Protein AF-A0A5J4JJS8-F1 (afdb_monomer)

Nearest PDB structures (foldseek):
  5m3c-assembly1_B  TM=9.301E-01  e=5.251E-16  Pseudomonas aeruginosa
  3ign-assembly1_A  TM=8.796E-01  e=1.933E-13  Marinobacter nauticus VT8
  3icl-assembly2_B  TM=8.328E-01  e=2.334E-12  Methylococcus capsulatus
  5xge-assembly1_A  TM=7.643E-01  e=6.525E-13  Pseudomonas aeruginosa PAO1
  4h54-assembly1_A  TM=6.425E-01  e=1.234E-12  Escherichia coli K-12

Solvent-accessible surface area (backbone atoms only — not comparable to full-atom values): 18724 Å² total; per-residue (Å²): 89,76,48,77,45,71,41,60,51,100,79,75,61,76,81,64,81,46,70,49,72,52,69,51,87,80,46,73,67,54,42,48,51,50,17,65,76,72,75,37,55,48,49,79,39,79,67,61,78,93,71,78,99,68,66,64,64,46,80,42,73,73,50,98,59,28,38,31,39,39,35,58,39,54,45,98,85,65,49,79,46,27,33,43,37,36,42,44,72,38,59,70,58,56,54,47,52,51,50,52,53,52,49,51,51,52,53,51,51,52,50,52,52,52,52,52,52,48,48,55,48,47,41,64,75,44,52,52,53,52,51,54,50,53,50,51,53,51,49,34,66,74,67,70,39,57,86,63,75,63,84,55,63,68,94,48,71,70,14,50,51,30,49,53,51,42,53,52,39,52,50,52,42,52,51,52,52,51,51,48,51,64,65,30,28,34,91,82,55,66,30,36,14,57,61,43,50,51,54,50,41,49,53,42,50,72,66,70,61,80,52,35,38,37,34,26,36,36,46,49,62,49,66,59,45,26,75,73,63,33,61,71,49,41,52,52,49,51,32,47,42,46,55,50,48,58,75,71,58,57,92,76,40,46,62,28,40,71,52,97,61,36,32,39,37,39,47,45,85,62,94,46,71,70,52,45,49,51,52,52,53,50,48,53,53,48,51,42,42,70,42,78,54,96,92,38,77,46,71,42,41,45,16,25,2,32,16,40,38,63,87,59,42,74,49,60,67,57,31,50,52,39,3,44,56,14,15,56,49,16,42,75,76,70,40,66,32,70,29,61,40,86,127

Radius of gyration: 59.52 Å; Cα contacts (8 Å, |Δi|>4): 474; chains: 1; bounding box: 104×55×156 Å

pLDDT: mean 86.86, std 9.62, range [48.28, 98.38]

Organism: NCBI:txid2607726

Foldseek 3Di:
DKDWDFCADPVNDDDGPDIDIDDDDDDPVNQVVVCVVVVWDKDKDQDDDDDDDDDQWDWDAPDLFKIKIKGFDADPVRHGGMIMIIIDTPPVSVVVVVVVVVVVVVVVVVVVVVVVVVVVCCCVVPVVLVVLQVVQVVVCVVVVPLVDAGDLPDPDPSSVVSVVVNVVSVVVVVVVVVVVQVVQADPLQRFGEPVVLQVLLVVCLVVVDAKKKKKKKFWPCLVVCCVPVNPVQSSQLSNQLSVLLVVLDDPPKGWYDHDDRIIIIIDGDDDDPVRVVVSVVVSQVSSQAFDQDPNDTDGIGMQMFIFMPPVQHSRSVSRNVLRVVQSVVSVVVPGNDYGYRDD

Sequence (343 aa):
MVSAQPILKSSEQGPSRGTLIFGKKLDDAQVRKLSKIAGFSASLSSKPKPSENASPFRVKTSNEHAIKGILILNDLNGDPAATLSVQSKRIIYQKGQQAIFAFLITLLAVGAILLLALYFALDHLVVSRIVTLIETIRYIRQSDRLSARVLARGKDEIGGLAKEINGMLSSLQAYQQQLSRQAFYDPLTHLPNRLLLMQKLDEITKKQDGHTAILFLDLDGFKEINDTYGHACGDMLLVEVGRNVLRQLEEGDLFCRLGGDEFIMLLSNWANRTELLGKVHAVIREISRPVEVESRDVTVTVSIGISLYPDNGTDPEELIQKADEAMYRAKRAGKNLYDFYAF

Secondary structure (DSSP, 8-state):
-EEEEE---TTS-SS---EEEEE----HHHHHHHHHHHTSEEEEESS--------SEEEEEEETTEEEEEEEEE-TTS-EEEEEEEEEE-HHHHHHHHHHHHHHHHHHHHHHHHHHHHHHHHIIIIIHHHHHHHHHHHHHHHHT-TT------SSSHHHHHHHHHHHHHHHHHHHHHHHHHHHHB-TTT--B-HHHHHHHHHHHHHHT-S-EEEEEEEEETHHHHHHHH-HHHHHHHHHHHHHHHHTTPPTT-EEEEEETTEEEEEE---SSHHHHHHHHHHHHHHHTS-EEETTEEE--EEEEEEEEETTT-S-HHHHHHHHHHHHHHHHHTTSS-EEES--

InterPro domains:
  IPR000160 GGDEF domain [PF00990] (183-336)
  IPR000160 GGDEF domain [PS50887] (210-343)
  IPR000160 GGDEF domain [SM00267] (172-341)
  IPR000160 GGDEF domain [TIGR00254] (179-338)
  IPR000160 GGDEF domain [cd01949] (184-336)
  IPR003660 HAMP domain [PS50885] (124-177)
  IPR003660 HAMP domain [SM00304] (124-177)
  IPR007892 CHASE4 [PF05228] (1-44)
  IPR029787 Nucleotide cyclase [SSF55073] (188-341)
  IPR043128 Reverse transcriptase/Diguanylate cyclase domain [G3DSA:3.30.70.270] (180-343)
  IPR052163 Diguanylate Cyclase/Regulatory Protein [PTHR46663] (167-341)

Mean predicted aligned error: 14.67 Å

Structure (mmCIF, N/CA/C/O backbone):
data_AF-A0A5J4JJS8-F1
#
_entry.id   AF-A0A5J4JJS8-F1
#
loop_
_atom_site.group_PDB
_atom_site.id
_atom_site.type_symbol
_atom_site.label_atom_id
_atom_site.label_alt_id
_atom_site.label_comp_id
_atom_site.label_asym_id
_atom_site.label_entity_id
_atom_site.label_seq_id
_atom_site.pdbx_PDB_ins_code
_atom_site.Cartn_x
_atom_site.Cartn_y
_atom_site.Cartn_z
_atom_site.occupancy
_atom_site.B_iso_or_equiv
_atom_site.auth_seq_id
_atom_site.auth_comp_id
_atom_site.auth_asym_id
_atom_site.auth_atom_id
_atom_site.pdbx_PDB_model_num
ATOM 1 N N . MET A 1 1 ? 59.146 10.086 -91.999 1.00 61.88 1 MET A N 1
ATOM 2 C CA . MET A 1 1 ? 58.479 11.360 -92.356 1.00 61.88 1 MET A CA 1
ATOM 3 C C . MET A 1 1 ? 59.185 11.923 -93.560 1.00 61.88 1 MET A C 1
ATOM 5 O O . MET A 1 1 ? 6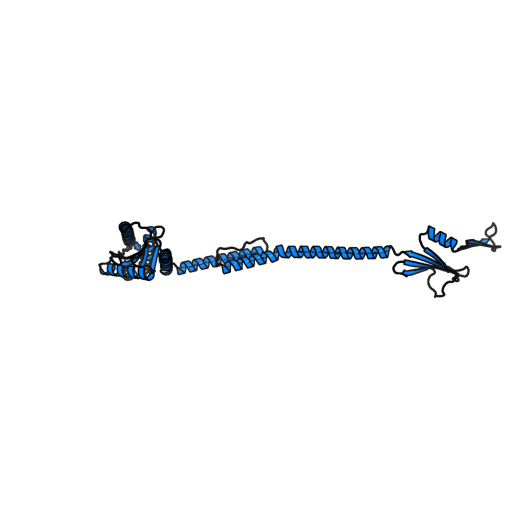0.412 11.924 -93.554 1.00 61.88 1 MET A O 1
ATOM 9 N N . VAL A 1 2 ? 58.425 12.330 -94.568 1.00 65.19 2 VAL A N 1
ATOM 10 C CA . VAL A 1 2 ? 58.940 12.897 -95.811 1.00 65.19 2 VAL A CA 1
ATOM 11 C C . VAL A 1 2 ? 58.327 14.286 -95.963 1.00 65.19 2 VAL A C 1
ATOM 13 O O . VAL A 1 2 ? 57.118 14.424 -95.813 1.00 65.19 2 VAL A O 1
ATOM 16 N N . SER A 1 3 ? 59.158 15.300 -96.184 1.00 65.81 3 SER A N 1
ATOM 17 C CA . SER A 1 3 ? 58.742 16.653 -96.552 1.00 65.81 3 SER A CA 1
ATOM 18 C C . SER A 1 3 ? 59.226 16.922 -97.967 1.00 65.81 3 SER A C 1
ATOM 20 O O . SER A 1 3 ? 60.359 16.574 -98.305 1.00 65.81 3 SER A O 1
ATOM 22 N N . ALA A 1 4 ? 58.363 17.505 -98.788 1.00 72.69 4 ALA A N 1
ATOM 23 C CA . ALA A 1 4 ? 58.636 17.790 -100.183 1.00 72.69 4 ALA A CA 1
ATOM 24 C C . ALA A 1 4 ? 58.385 19.278 -100.438 1.00 72.69 4 ALA A C 1
ATOM 26 O O . ALA A 1 4 ? 57.272 19.755 -100.221 1.00 72.69 4 ALA A O 1
ATOM 27 N N . GLN A 1 5 ? 59.408 20.009 -100.883 1.00 74.31 5 GLN A N 1
ATOM 28 C CA . GLN A 1 5 ? 59.270 21.407 -101.296 1.00 74.31 5 GLN A CA 1
ATOM 29 C C . GLN A 1 5 ? 59.660 21.581 -102.766 1.00 74.31 5 GLN A C 1
ATOM 31 O O . GLN A 1 5 ? 60.645 20.985 -103.215 1.00 74.31 5 GLN A O 1
ATOM 36 N N . PRO A 1 6 ? 58.911 22.386 -103.538 1.00 74.56 6 PRO A N 1
ATOM 37 C CA . PRO A 1 6 ? 59.289 22.703 -104.905 1.00 74.56 6 PRO A CA 1
ATOM 38 C C . PRO A 1 6 ? 60.556 23.564 -104.904 1.00 74.56 6 PRO A C 1
ATOM 40 O O . PRO A 1 6 ? 60.656 24.551 -104.181 1.00 74.56 6 PRO A O 1
ATOM 43 N N . ILE A 1 7 ? 61.520 23.210 -105.748 1.00 76.62 7 ILE A N 1
ATOM 44 C CA . ILE A 1 7 ? 62.720 24.014 -105.973 1.00 76.62 7 ILE A CA 1
ATOM 45 C C . ILE A 1 7 ? 62.343 25.130 -106.952 1.00 76.62 7 ILE A C 1
ATOM 47 O O . ILE A 1 7 ? 62.092 24.881 -108.139 1.00 76.62 7 ILE A O 1
ATOM 51 N N . LEU A 1 8 ? 62.263 26.354 -106.432 1.00 77.38 8 LEU A N 1
ATOM 52 C CA . LEU A 1 8 ? 61.995 27.576 -107.191 1.00 77.38 8 LEU A CA 1
ATOM 53 C C . LEU A 1 8 ? 63.309 28.286 -107.556 1.00 77.38 8 LEU A C 1
ATOM 55 O O . LEU A 1 8 ? 64.367 28.012 -106.990 1.00 77.38 8 LEU A O 1
ATOM 59 N N . LYS A 1 9 ? 63.256 29.193 -108.537 1.00 71.19 9 LYS A N 1
ATOM 60 C CA . LYS A 1 9 ? 64.379 30.096 -108.845 1.00 71.19 9 LYS A CA 1
ATOM 61 C C . LYS A 1 9 ? 64.542 31.121 -107.718 1.00 71.19 9 LYS A C 1
ATOM 63 O O . LYS A 1 9 ? 63.590 31.377 -106.993 1.00 71.19 9 LYS A O 1
ATOM 68 N N . SER A 1 10 ? 65.696 31.785 -107.636 1.00 72.00 10 SER A N 1
ATOM 69 C CA . SER A 1 10 ? 65.974 32.836 -106.639 1.00 72.00 10 SER A CA 1
ATOM 70 C C . SER A 1 10 ? 64.981 34.012 -106.649 1.00 72.00 10 SER A C 1
ATOM 72 O O . SER A 1 10 ? 64.972 34.804 -105.719 1.00 72.00 10 SER A O 1
ATOM 74 N N . SER A 1 11 ? 64.159 34.137 -107.697 1.00 72.00 11 SER A N 1
ATOM 75 C CA . SER A 1 11 ? 63.069 35.110 -107.821 1.00 72.00 11 SER A CA 1
ATOM 76 C C . SER A 1 11 ? 61.706 34.604 -107.318 1.00 72.00 11 SER A C 1
ATOM 78 O O . SER A 1 11 ? 60.711 35.287 -107.529 1.00 72.00 11 SER A O 1
ATOM 80 N N . GLU A 1 12 ? 61.634 33.383 -106.770 1.00 68.12 12 GLU A N 1
ATOM 81 C CA . GLU A 1 12 ? 60.420 32.657 -106.339 1.00 68.12 12 GLU A CA 1
ATOM 82 C C . GLU A 1 12 ? 59.299 32.533 -107.396 1.00 68.12 12 GLU A C 1
ATOM 84 O O . GLU A 1 12 ? 58.198 32.076 -107.107 1.00 68.12 12 GLU A O 1
ATOM 89 N N . GLN A 1 13 ? 59.582 32.875 -108.656 1.00 67.06 13 GLN A N 1
ATOM 90 C CA . GLN A 1 13 ? 58.617 32.885 -109.757 1.00 67.06 13 GLN A CA 1
ATOM 91 C C . GLN A 1 13 ? 59.030 31.936 -110.891 1.00 67.06 13 GLN A C 1
ATOM 93 O O . GLN A 1 13 ? 60.202 31.862 -111.281 1.00 67.06 13 GLN A O 1
ATOM 98 N N . GLY A 1 14 ? 58.041 31.237 -111.458 1.00 67.38 14 GLY A N 1
ATOM 99 C CA . GLY A 1 14 ? 58.184 30.326 -112.601 1.00 67.38 14 GLY A CA 1
ATOM 100 C C . GLY A 1 14 ? 57.926 28.847 -112.265 1.00 67.38 14 GLY A C 1
ATOM 101 O O . GLY A 1 14 ? 57.736 28.502 -111.099 1.00 67.38 14 GLY A O 1
ATOM 102 N N . PRO A 1 15 ? 57.901 27.956 -113.277 1.00 70.19 15 PRO A N 1
ATOM 103 C CA . PRO A 1 15 ? 57.614 26.539 -113.071 1.00 70.19 15 PRO A CA 1
ATOM 104 C C . PRO A 1 15 ? 58.695 25.880 -112.205 1.00 70.19 15 PRO A C 1
ATOM 106 O O . PRO A 1 15 ? 59.891 26.131 -112.386 1.00 70.19 15 PRO A O 1
ATOM 109 N N . SER A 1 16 ? 58.260 25.035 -111.264 1.00 74.06 16 SER A N 1
ATOM 110 C CA . SER A 1 16 ? 59.145 24.268 -110.384 1.00 74.06 16 SER A CA 1
ATOM 111 C C . SER A 1 16 ? 60.149 23.457 -111.208 1.00 74.06 16 SER A C 1
ATOM 113 O O . SER A 1 16 ? 59.768 22.759 -112.147 1.00 74.06 16 SER A O 1
ATOM 115 N N . ARG A 1 17 ? 61.441 23.549 -110.865 1.00 73.44 17 ARG A N 1
ATOM 116 C CA . ARG A 1 17 ? 62.518 22.814 -111.559 1.00 73.44 17 ARG A CA 1
ATOM 117 C C . ARG A 1 17 ? 62.787 21.424 -110.976 1.00 73.44 17 ARG A C 1
ATOM 119 O O . ARG A 1 17 ? 63.693 20.736 -111.432 1.00 73.44 17 ARG A O 1
ATOM 126 N N . GLY A 1 18 ? 62.019 21.021 -109.972 1.00 76.12 18 GLY A N 1
ATOM 127 C CA . GLY A 1 18 ? 62.164 19.754 -109.271 1.00 76.12 18 GLY A CA 1
ATOM 128 C C . GLY A 1 18 ? 61.610 19.852 -107.856 1.00 76.12 18 GLY A C 1
ATOM 129 O O . GLY A 1 18 ? 61.308 20.941 -107.368 1.00 76.12 18 GLY A O 1
ATOM 130 N N . THR A 1 19 ? 61.489 18.717 -107.181 1.00 79.94 19 THR A N 1
ATOM 131 C CA . THR A 1 19 ? 60.997 18.650 -105.803 1.00 79.94 19 THR A CA 1
ATOM 132 C C . THR A 1 19 ? 62.119 18.165 -104.898 1.00 79.94 19 THR A C 1
ATOM 134 O O . THR A 1 19 ? 62.649 17.072 -105.088 1.00 79.94 19 THR A O 1
ATOM 137 N N . LEU A 1 20 ? 62.488 18.975 -103.908 1.00 76.25 20 LEU A N 1
ATOM 138 C CA . LEU A 1 20 ? 63.428 18.580 -102.872 1.00 76.25 20 LEU A CA 1
ATOM 139 C C . LEU A 1 20 ? 62.686 17.734 -101.845 1.00 76.25 20 LEU A C 1
ATOM 141 O O . LEU A 1 20 ? 61.759 18.218 -101.196 1.00 76.25 20 LEU A O 1
ATOM 145 N N . ILE A 1 21 ? 63.097 16.477 -101.708 1.00 77.50 21 ILE A N 1
ATOM 146 C CA . ILE A 1 21 ? 62.496 15.527 -100.777 1.00 77.50 21 ILE A CA 1
ATOM 147 C C . ILE A 1 21 ? 63.464 15.299 -99.616 1.00 77.50 21 ILE A C 1
ATOM 149 O O . ILE A 1 21 ? 64.522 14.697 -99.789 1.00 77.50 21 ILE A O 1
ATOM 153 N N . PHE A 1 22 ? 63.084 15.734 -98.416 1.00 75.44 22 PHE A N 1
ATOM 154 C CA . PHE A 1 22 ? 63.775 15.375 -97.179 1.00 75.44 22 PHE A CA 1
ATOM 155 C C . PHE A 1 22 ? 62.997 14.289 -96.451 1.00 75.44 22 PHE A C 1
ATOM 157 O O . PHE A 1 22 ? 61.855 14.488 -96.040 1.00 75.44 22 PHE A O 1
ATOM 164 N N . GLY A 1 23 ? 63.629 13.133 -96.262 1.00 74.31 23 GLY A N 1
ATOM 165 C CA . GLY A 1 23 ? 63.043 11.992 -95.574 1.00 74.31 23 GLY A CA 1
ATOM 166 C C . GLY A 1 23 ? 63.878 11.550 -94.380 1.00 74.31 23 GLY A C 1
ATOM 167 O O . GLY A 1 23 ? 65.082 11.350 -94.502 1.00 74.31 23 GLY A O 1
ATOM 168 N N . LYS A 1 24 ? 63.234 11.316 -93.233 1.00 77.94 24 LYS A N 1
ATOM 169 C CA . LYS A 1 24 ? 63.821 10.523 -92.144 1.00 77.94 24 LYS A CA 1
ATOM 170 C C . LYS A 1 24 ? 63.141 9.162 -92.089 1.00 77.94 24 LYS A C 1
ATOM 172 O O . LYS A 1 24 ? 61.913 9.090 -91.931 1.00 77.94 24 LYS A O 1
ATOM 177 N N . LYS A 1 25 ? 63.943 8.097 -92.197 1.00 78.12 25 LYS A N 1
ATOM 178 C CA . LYS A 1 25 ? 63.477 6.711 -92.071 1.00 78.12 25 LYS A CA 1
ATOM 179 C C . LYS A 1 25 ? 62.932 6.484 -90.660 1.00 78.12 25 LYS A C 1
ATOM 181 O O . LYS A 1 25 ? 63.599 6.797 -89.674 1.00 78.12 25 LYS A O 1
ATOM 186 N N . LEU A 1 26 ? 61.709 5.968 -90.583 1.00 77.94 26 LEU A N 1
ATOM 187 C CA . LEU A 1 26 ? 61.094 5.520 -89.340 1.00 77.94 26 LEU A CA 1
ATOM 188 C C . LEU A 1 26 ? 61.245 3.998 -89.282 1.00 77.94 26 LEU A C 1
ATOM 190 O O . LEU A 1 26 ? 60.495 3.282 -89.936 1.00 77.94 26 LEU A O 1
ATOM 194 N N . ASP A 1 27 ? 62.263 3.525 -88.570 1.00 80.94 27 ASP A N 1
ATOM 195 C CA . ASP A 1 27 ? 62.515 2.105 -88.328 1.00 80.94 27 ASP A CA 1
ATOM 196 C C . ASP A 1 27 ? 62.226 1.734 -86.864 1.00 80.94 27 ASP A C 1
ATOM 198 O O . ASP A 1 27 ? 61.965 2.597 -86.017 1.00 80.94 27 ASP A O 1
ATOM 202 N N . ASP A 1 28 ? 62.293 0.441 -86.545 1.00 81.62 28 ASP A N 1
ATOM 203 C CA . ASP A 1 28 ? 62.053 -0.049 -85.185 1.00 81.62 28 ASP A CA 1
ATOM 204 C C . ASP A 1 28 ? 63.005 0.574 -84.154 1.00 81.62 28 ASP A C 1
ATOM 206 O O . ASP A 1 28 ? 62.642 0.734 -82.988 1.00 81.62 28 ASP A O 1
ATOM 210 N N . ALA A 1 29 ? 64.223 0.956 -84.555 1.00 83.12 29 ALA A N 1
ATOM 211 C CA . ALA A 1 29 ? 65.183 1.606 -83.668 1.00 83.12 29 ALA A CA 1
ATOM 212 C C . ALA A 1 29 ? 64.733 3.027 -83.290 1.00 83.12 29 ALA A C 1
ATOM 214 O O . ALA A 1 29 ? 64.761 3.388 -82.109 1.00 83.12 29 ALA A O 1
ATOM 215 N N . GLN A 1 30 ? 64.253 3.812 -84.258 1.00 82.81 30 GLN A N 1
ATOM 216 C CA . GLN A 1 30 ? 63.664 5.129 -84.004 1.00 82.81 30 GLN A CA 1
ATOM 217 C C . GLN A 1 30 ? 62.383 5.020 -83.169 1.00 82.81 30 GLN A C 1
ATOM 219 O O . GLN A 1 30 ? 62.207 5.795 -82.229 1.00 82.81 30 GLN A O 1
ATOM 224 N N . VAL A 1 31 ? 61.520 4.035 -83.441 1.00 84.00 31 VAL A N 1
ATOM 225 C CA . VAL A 1 31 ? 60.278 3.825 -82.674 1.00 84.00 31 VAL A CA 1
ATOM 226 C C . VAL A 1 31 ? 60.571 3.401 -81.233 1.00 84.00 31 VAL A C 1
ATOM 228 O O . VAL A 1 31 ? 59.939 3.915 -80.308 1.00 84.00 31 VAL A O 1
ATOM 231 N N . ARG A 1 32 ? 61.585 2.555 -80.999 1.00 83.25 32 ARG A N 1
ATOM 232 C CA . ARG A 1 32 ? 62.069 2.233 -79.643 1.00 83.25 32 ARG A CA 1
ATOM 233 C C . ARG A 1 32 ? 62.632 3.459 -78.923 1.00 83.25 32 ARG A C 1
ATOM 235 O O . ARG A 1 32 ? 62.348 3.652 -77.741 1.00 83.25 32 ARG A O 1
ATOM 242 N N . LYS A 1 33 ? 63.383 4.319 -79.621 1.00 83.25 33 LYS A N 1
ATOM 243 C CA . LYS A 1 33 ? 63.898 5.576 -79.050 1.00 83.25 33 LYS A CA 1
ATOM 244 C C . LYS A 1 33 ? 62.757 6.515 -78.643 1.00 83.25 33 LYS A C 1
ATOM 246 O O . LYS A 1 33 ? 62.772 7.029 -77.528 1.00 83.25 33 LYS A O 1
ATOM 251 N N . LEU A 1 34 ? 61.752 6.684 -79.505 1.00 82.75 34 LEU A N 1
ATOM 252 C CA . LEU A 1 34 ? 60.554 7.479 -79.214 1.00 82.75 34 LEU A CA 1
ATOM 253 C C . LEU A 1 34 ? 59.740 6.888 -78.054 1.00 82.75 34 LEU A C 1
ATOM 255 O O . LEU A 1 34 ? 59.329 7.631 -77.171 1.00 82.75 34 LEU A O 1
ATOM 259 N N . SER A 1 35 ? 59.591 5.561 -78.004 1.00 83.56 35 SER A N 1
ATOM 260 C CA . SER A 1 35 ? 58.931 4.845 -76.899 1.00 83.56 35 SER A CA 1
ATOM 261 C C . SER A 1 35 ? 59.594 5.136 -75.551 1.00 83.56 35 SER A C 1
ATOM 263 O O . SER A 1 35 ? 58.918 5.415 -74.563 1.00 83.56 35 SER A O 1
ATOM 265 N N . LYS A 1 36 ? 60.935 5.121 -75.516 1.00 81.94 36 LYS A N 1
ATOM 266 C CA . LYS A 1 36 ? 61.711 5.394 -74.299 1.00 81.94 36 LYS A CA 1
ATOM 267 C C . LYS A 1 36 ? 61.579 6.848 -73.841 1.00 81.94 36 LYS A C 1
ATOM 269 O O . LYS A 1 36 ? 61.464 7.084 -72.646 1.00 81.94 36 LYS A O 1
ATOM 274 N N . ILE A 1 37 ? 61.590 7.802 -74.775 1.00 84.12 37 ILE A N 1
ATOM 275 C CA . ILE A 1 37 ? 61.445 9.236 -74.468 1.00 84.12 37 ILE A CA 1
ATOM 276 C C . ILE A 1 37 ? 60.028 9.546 -73.977 1.00 84.12 37 ILE A C 1
ATOM 278 O O . ILE A 1 37 ? 59.856 10.301 -73.028 1.00 84.12 37 ILE A O 1
ATOM 282 N N . ALA A 1 38 ? 59.017 8.963 -74.616 1.00 78.50 38 ALA A N 1
ATOM 283 C CA . ALA A 1 38 ? 57.624 9.304 -74.364 1.00 78.50 38 ALA A CA 1
ATOM 284 C C . ALA A 1 38 ? 56.949 8.436 -73.282 1.00 78.50 38 ALA A C 1
ATOM 286 O O . ALA A 1 38 ? 55.803 8.684 -72.916 1.00 78.50 38 ALA A O 1
ATOM 287 N N . GLY A 1 39 ? 57.649 7.424 -72.755 1.00 75.38 39 GLY A N 1
ATOM 288 C CA . GLY A 1 39 ? 57.184 6.613 -71.626 1.00 75.38 39 GLY A CA 1
ATOM 289 C C . GLY A 1 39 ? 56.071 5.614 -71.960 1.00 75.38 39 GLY A C 1
ATOM 290 O O . GLY A 1 39 ? 55.394 5.128 -71.055 1.00 75.38 39 GLY A O 1
ATOM 291 N N . PHE A 1 40 ? 55.873 5.282 -73.237 1.00 80.06 40 PHE A N 1
ATOM 292 C CA . PHE A 1 40 ? 54.885 4.300 -73.693 1.00 80.06 40 PHE A CA 1
ATOM 293 C C . PHE A 1 40 ? 55.516 3.245 -74.596 1.00 80.06 40 PHE A C 1
ATOM 295 O O . PHE A 1 40 ? 56.527 3.487 -75.248 1.00 80.06 40 PHE A O 1
ATOM 302 N N . SER A 1 41 ? 54.909 2.059 -74.663 1.00 81.81 41 SER A N 1
ATOM 303 C CA . SER A 1 41 ? 55.383 0.999 -75.560 1.00 81.81 41 SER A CA 1
ATOM 304 C C . SER A 1 41 ? 54.806 1.222 -76.957 1.00 81.81 41 SER A C 1
ATOM 306 O O . SER A 1 41 ? 53.600 1.058 -77.140 1.00 81.81 41 SER A O 1
ATOM 308 N N . ALA A 1 42 ? 55.635 1.607 -77.932 1.00 83.62 42 ALA A N 1
ATOM 309 C CA . ALA A 1 42 ? 55.225 1.731 -79.329 1.00 83.62 42 ALA A CA 1
ATOM 310 C C . ALA A 1 42 ? 55.796 0.600 -80.196 1.00 83.62 42 ALA A C 1
ATOM 312 O O . ALA A 1 42 ? 56.912 0.127 -79.987 1.00 83.62 42 ALA A O 1
ATOM 313 N N . SER A 1 43 ? 55.022 0.182 -81.192 1.00 82.94 43 SER A N 1
ATOM 314 C CA . SER A 1 43 ? 55.394 -0.839 -82.176 1.00 82.94 43 SER A CA 1
ATOM 315 C C . SER A 1 43 ? 54.969 -0.397 -83.57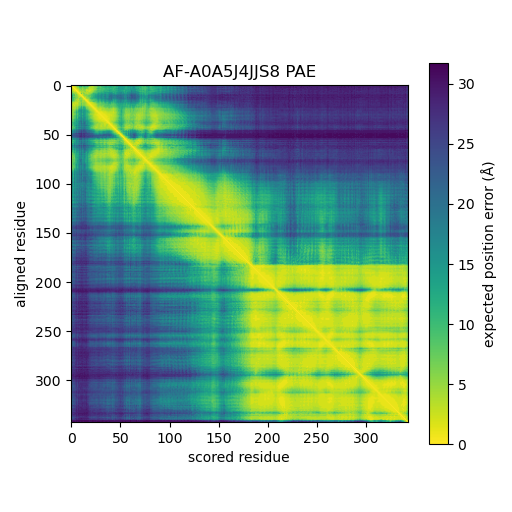2 1.00 82.94 43 SER A C 1
ATOM 317 O O . SER A 1 43 ? 53.906 0.209 -83.737 1.00 82.94 43 SER A O 1
ATOM 319 N N . LEU A 1 44 ? 55.807 -0.685 -84.567 1.00 82.31 44 LEU A N 1
ATOM 320 C CA . LEU A 1 44 ? 55.557 -0.389 -85.973 1.00 82.31 44 LEU A CA 1
ATOM 321 C C . LEU A 1 44 ? 55.289 -1.697 -86.716 1.00 82.31 44 LEU A C 1
ATOM 323 O O . LEU A 1 44 ? 56.009 -2.674 -86.539 1.00 82.31 44 LEU A O 1
ATOM 327 N N . SER A 1 45 ? 54.247 -1.723 -87.542 1.00 80.62 45 SER A N 1
ATOM 328 C CA . SER A 1 45 ? 53.957 -2.860 -88.418 1.00 80.62 45 SER A CA 1
ATOM 329 C C . SER A 1 45 ? 53.798 -2.379 -89.855 1.00 80.62 45 SER A C 1
ATOM 331 O O . SER A 1 45 ? 53.014 -1.466 -90.115 1.00 80.62 45 SER A O 1
ATOM 333 N N . SER A 1 46 ? 54.554 -2.990 -90.772 1.00 67.56 46 SER A N 1
ATOM 334 C CA . SER A 1 46 ? 54.646 -2.650 -92.202 1.00 67.56 46 SER A CA 1
ATOM 335 C C . SER A 1 46 ? 53.602 -3.347 -93.086 1.00 67.56 46 SER A C 1
ATOM 337 O O . SER A 1 46 ? 53.691 -3.295 -94.308 1.00 67.56 46 SER A O 1
ATOM 339 N N . LYS A 1 47 ? 52.608 -4.011 -92.484 1.00 65.06 47 LYS A N 1
ATOM 340 C CA . LYS A 1 47 ? 51.443 -4.570 -93.179 1.00 65.06 47 LYS A CA 1
ATOM 341 C C . LYS A 1 47 ? 50.175 -4.160 -92.432 1.00 65.06 47 LYS A C 1
ATOM 343 O O . LYS A 1 47 ? 49.862 -4.781 -91.412 1.00 65.06 47 LYS A O 1
ATOM 348 N N . PRO A 1 48 ? 49.445 -3.126 -92.880 1.00 60.41 48 PRO A N 1
ATOM 349 C CA . PRO A 1 48 ? 48.145 -2.831 -92.298 1.00 60.41 48 PRO A CA 1
ATOM 350 C C . PRO A 1 48 ? 47.215 -4.030 -92.534 1.00 60.41 48 PRO A C 1
ATOM 352 O O . PRO A 1 48 ? 47.091 -4.519 -93.655 1.00 60.41 48 PRO A O 1
ATOM 355 N N . LYS A 1 49 ? 46.574 -4.543 -91.474 1.00 58.81 49 LYS A N 1
ATOM 356 C CA . LYS A 1 49 ? 45.473 -5.503 -91.650 1.00 58.81 49 LYS A CA 1
ATOM 357 C C . LYS A 1 49 ? 44.353 -4.784 -92.419 1.00 58.81 49 LYS A C 1
ATOM 359 O O . LYS A 1 49 ? 43.972 -3.696 -91.982 1.00 58.81 49 LYS A O 1
ATOM 364 N N . PRO A 1 50 ? 43.824 -5.353 -93.517 1.00 51.06 50 PRO A N 1
ATOM 365 C CA . PRO A 1 50 ? 42.749 -4.722 -94.261 1.00 51.06 50 PRO A CA 1
ATOM 366 C C . PRO A 1 50 ? 41.475 -4.822 -93.420 1.00 51.06 50 PRO A C 1
ATOM 368 O O . PRO A 1 50 ? 40.861 -5.878 -93.326 1.00 51.06 50 PRO A O 1
ATOM 371 N N . SER A 1 51 ? 41.103 -3.737 -92.747 1.00 50.88 51 SER A N 1
ATOM 372 C CA . SER A 1 51 ? 39.729 -3.566 -92.277 1.00 50.88 51 SER A CA 1
ATOM 373 C C . SER A 1 51 ? 39.345 -2.085 -92.314 1.00 50.88 51 SER A C 1
ATOM 375 O O . SER A 1 51 ? 39.720 -1.313 -91.430 1.00 50.88 51 SER A O 1
ATOM 377 N N . GLU A 1 52 ? 38.616 -1.749 -93.377 1.00 48.84 52 GLU A N 1
ATOM 378 C CA . GLU A 1 52 ? 37.518 -0.776 -93.468 1.00 48.84 52 GLU A CA 1
ATOM 379 C C . GLU A 1 52 ? 37.715 0.634 -92.869 1.00 48.84 52 GLU A C 1
ATOM 381 O O . GLU A 1 52 ? 37.711 0.849 -91.650 1.00 48.84 52 GLU A O 1
ATOM 386 N N . ASN A 1 53 ? 37.816 1.603 -93.792 1.00 53.47 53 ASN A N 1
ATOM 387 C CA . ASN A 1 53 ? 37.310 2.985 -93.752 1.00 53.47 53 ASN A CA 1
ATOM 388 C C . ASN A 1 53 ? 36.856 3.539 -92.389 1.00 53.47 53 ASN A C 1
ATOM 390 O O . ASN A 1 53 ? 35.675 3.800 -92.183 1.00 53.47 53 ASN A O 1
ATOM 394 N N . ALA A 1 54 ? 37.778 3.834 -91.470 1.00 56.84 54 ALA A N 1
ATOM 395 C CA . ALA A 1 54 ? 37.475 4.840 -90.446 1.00 56.84 54 ALA A CA 1
ATOM 396 C C . ALA A 1 54 ? 38.741 5.395 -89.803 1.00 56.84 54 ALA A C 1
ATOM 398 O O . ALA A 1 54 ? 39.585 4.605 -89.382 1.00 56.84 54 ALA A O 1
ATOM 399 N N . SER A 1 55 ? 38.770 6.724 -89.697 1.00 62.09 55 SER A N 1
ATOM 400 C CA . SER A 1 55 ? 39.639 7.615 -88.919 1.00 62.09 55 SER A CA 1
ATOM 401 C C . SER A 1 55 ? 41.131 7.244 -88.818 1.00 62.09 55 SER A C 1
ATOM 403 O O . SER A 1 55 ? 41.468 6.185 -88.290 1.00 62.09 55 SER A O 1
ATOM 405 N N . PRO A 1 56 ? 42.058 8.149 -89.198 1.00 69.12 56 PRO A N 1
ATOM 406 C CA . PRO A 1 56 ? 43.504 7.881 -89.194 1.00 69.12 56 PRO A CA 1
ATOM 407 C C . PRO A 1 56 ? 44.058 7.512 -87.807 1.00 69.12 56 PRO A C 1
ATOM 409 O O . PRO A 1 56 ? 45.109 6.884 -87.705 1.00 69.12 56 PRO A O 1
ATOM 412 N N . PHE A 1 57 ? 43.330 7.846 -86.739 1.00 78.75 57 PHE A N 1
ATOM 413 C CA . PHE A 1 57 ? 43.643 7.513 -85.357 1.00 78.75 57 PHE A CA 1
ATOM 414 C C . PHE A 1 57 ? 42.472 6.777 -84.694 1.00 78.75 57 PHE A C 1
ATOM 416 O O . PHE A 1 57 ? 41.326 7.228 -84.758 1.00 78.75 57 PHE A O 1
ATOM 423 N N . ARG A 1 58 ? 42.759 5.659 -84.015 1.00 78.56 58 ARG A N 1
ATOM 424 C CA . ARG A 1 58 ? 41.781 4.901 -83.221 1.00 78.56 58 ARG A CA 1
ATOM 425 C C . ARG A 1 58 ? 42.356 4.546 -81.858 1.00 78.56 58 ARG A C 1
ATOM 427 O O . ARG A 1 58 ? 43.476 4.055 -81.757 1.00 78.56 58 ARG A O 1
ATOM 434 N N . VAL A 1 59 ? 41.556 4.707 -80.813 1.00 80.69 59 VAL A N 1
ATOM 435 C CA . VAL A 1 59 ? 41.881 4.237 -79.463 1.00 80.69 59 VAL A CA 1
ATOM 436 C C . VAL A 1 59 ? 40.987 3.048 -79.151 1.00 80.69 59 VAL A C 1
ATOM 438 O O . VAL A 1 59 ? 39.767 3.158 -79.219 1.00 80.69 59 VAL A O 1
ATOM 441 N N . LYS A 1 60 ? 41.582 1.901 -78.828 1.00 81.88 60 LYS A N 1
ATOM 442 C CA . LYS A 1 60 ? 40.859 0.702 -78.389 1.00 81.88 60 LYS A CA 1
ATOM 443 C C . LYS A 1 60 ? 41.385 0.252 -77.036 1.00 81.88 60 LYS A C 1
ATOM 445 O O . LYS A 1 60 ? 42.575 0.359 -76.747 1.00 81.88 60 LYS A O 1
ATOM 450 N N . THR A 1 61 ? 40.518 -0.289 -76.197 1.00 77.62 61 THR A N 1
ATOM 451 C CA . THR A 1 61 ? 40.958 -1.045 -75.023 1.00 77.62 61 THR A CA 1
ATOM 452 C C . THR A 1 61 ? 41.570 -2.351 -75.512 1.00 77.62 61 THR A C 1
ATOM 454 O O . THR A 1 61 ? 40.900 -3.112 -76.204 1.00 77.62 61 THR A O 1
ATOM 457 N N . SER A 1 62 ? 42.844 -2.597 -75.200 1.00 75.75 62 SER A N 1
ATOM 458 C CA . SER A 1 62 ? 43.458 -3.891 -75.515 1.00 75.75 62 SER A CA 1
ATOM 459 C C . SER A 1 62 ? 42.920 -4.938 -74.547 1.00 75.75 62 SER A C 1
ATOM 461 O O . SER A 1 62 ? 42.367 -5.946 -74.966 1.00 75.75 62 SER A O 1
ATOM 463 N N . ASN A 1 63 ? 43.041 -4.647 -73.249 1.00 74.69 63 ASN A N 1
ATOM 464 C CA . ASN A 1 63 ? 42.576 -5.468 -72.134 1.00 74.69 63 ASN A CA 1
ATOM 465 C C . ASN A 1 63 ? 42.088 -4.516 -71.020 1.00 74.69 63 ASN A C 1
ATOM 467 O O . ASN A 1 63 ? 42.272 -3.298 -71.117 1.00 74.69 63 ASN A O 1
ATOM 471 N N . GLU A 1 64 ? 41.560 -5.040 -69.911 1.00 72.19 64 GLU A N 1
ATOM 472 C CA . GLU A 1 64 ? 41.130 -4.227 -68.754 1.00 72.19 64 GLU A CA 1
ATOM 473 C C . GLU A 1 64 ? 42.232 -3.303 -68.199 1.00 72.19 64 GLU A C 1
ATOM 475 O O . GLU A 1 64 ? 41.946 -2.254 -67.629 1.00 72.19 64 GLU A O 1
ATOM 480 N N . HIS A 1 65 ? 43.497 -3.654 -68.442 1.00 77.50 65 HIS A N 1
ATOM 481 C CA . HIS A 1 65 ? 44.678 -3.016 -67.866 1.00 77.50 65 HIS A CA 1
ATOM 482 C C . HIS A 1 65 ? 45.401 -2.053 -68.820 1.00 77.50 65 HIS A C 1
ATOM 484 O O . HIS A 1 65 ? 46.281 -1.304 -68.388 1.00 77.50 65 HIS A O 1
ATOM 490 N N . ALA A 1 66 ? 45.066 -2.056 -70.115 1.00 83.06 66 ALA A N 1
ATOM 491 C CA . ALA A 1 66 ? 45.814 -1.302 -71.117 1.00 83.06 66 ALA A CA 1
ATOM 492 C C . ALA A 1 66 ? 44.936 -0.759 -72.248 1.00 83.06 66 ALA A C 1
ATOM 494 O O . ALA A 1 66 ? 44.050 -1.437 -72.771 1.00 83.06 66 ALA A O 1
ATOM 495 N N . ILE A 1 67 ? 45.243 0.464 -72.667 1.00 85.81 67 ILE A N 1
ATOM 496 C CA . ILE A 1 67 ? 44.671 1.104 -73.852 1.00 85.81 67 ILE A CA 1
ATOM 497 C C . ILE A 1 67 ? 45.712 1.048 -74.965 1.00 85.81 67 ILE A C 1
ATOM 499 O O . ILE A 1 67 ? 46.895 1.303 -74.732 1.00 85.81 67 ILE A O 1
ATOM 503 N N . LYS A 1 68 ? 45.263 0.712 -76.171 1.00 85.81 68 LYS A N 1
ATOM 504 C CA . LYS A 1 68 ? 46.057 0.690 -77.392 1.00 85.81 68 LYS A CA 1
ATOM 505 C C . LYS A 1 68 ? 45.554 1.778 -78.342 1.00 85.81 68 LYS A C 1
ATOM 507 O O . LYS A 1 68 ? 44.437 1.698 -78.850 1.00 85.81 68 LYS A O 1
ATOM 512 N N . GLY A 1 69 ? 46.377 2.792 -78.574 1.00 86.38 69 GLY A N 1
ATOM 513 C CA . GLY A 1 69 ? 46.203 3.751 -79.661 1.00 86.38 69 GLY A CA 1
ATOM 514 C C . GLY A 1 69 ? 46.822 3.192 -80.938 1.00 86.38 69 GLY A C 1
ATOM 515 O O . GLY A 1 69 ? 47.937 2.682 -80.907 1.00 86.38 69 GLY A O 1
ATOM 516 N N . ILE A 1 70 ? 46.104 3.251 -82.049 1.00 84.94 70 ILE A N 1
ATOM 517 C CA . ILE A 1 70 ? 46.559 2.808 -83.365 1.00 84.94 70 ILE A CA 1
ATOM 518 C C . ILE A 1 70 ? 46.464 4.014 -84.298 1.00 84.94 70 ILE A C 1
ATOM 520 O O . ILE A 1 70 ? 45.381 4.569 -84.481 1.00 84.94 70 ILE A O 1
ATOM 524 N N . LEU A 1 71 ? 47.598 4.412 -84.868 1.00 84.81 71 LEU A N 1
ATOM 525 C CA . LEU A 1 71 ? 47.711 5.440 -85.896 1.00 84.81 71 LEU A CA 1
ATOM 526 C C . LEU A 1 71 ? 48.064 4.763 -87.221 1.00 84.81 71 LEU A C 1
ATOM 528 O O . LEU A 1 71 ? 49.051 4.024 -87.300 1.00 84.81 71 LEU A O 1
ATOM 532 N N . ILE A 1 72 ? 47.260 5.009 -88.246 1.00 81.12 72 ILE A N 1
ATOM 533 C CA . ILE A 1 72 ? 47.528 4.549 -89.607 1.00 81.12 72 ILE A CA 1
ATOM 534 C C . ILE A 1 72 ? 48.397 5.612 -90.284 1.00 81.12 72 ILE A C 1
ATOM 536 O O . ILE A 1 72 ? 48.050 6.791 -90.310 1.00 81.12 72 ILE A O 1
ATOM 540 N N . LEU A 1 73 ? 49.561 5.197 -90.775 1.00 79.75 73 LEU A N 1
ATOM 541 C CA . LEU A 1 73 ? 50.480 6.025 -91.541 1.00 79.75 73 LEU A CA 1
ATOM 542 C C . LEU A 1 73 ? 50.257 5.729 -93.019 1.00 79.75 73 LEU A C 1
ATOM 544 O O . LEU A 1 73 ? 50.515 4.610 -93.470 1.00 79.75 73 LEU A O 1
ATOM 548 N N . ASN A 1 74 ? 49.795 6.735 -93.748 1.00 78.12 74 ASN A N 1
ATOM 549 C CA . ASN A 1 74 ? 49.599 6.641 -95.186 1.00 78.12 74 ASN A CA 1
ATOM 550 C C . ASN A 1 74 ? 50.906 6.965 -95.925 1.00 78.12 74 ASN A C 1
ATOM 552 O O . ASN A 1 74 ? 51.765 7.684 -95.400 1.00 78.12 74 ASN A O 1
ATOM 556 N N . ASP A 1 75 ? 51.073 6.415 -97.122 1.00 74.19 75 ASP A N 1
ATOM 557 C CA . ASP A 1 75 ? 52.134 6.804 -98.042 1.00 74.19 75 ASP A CA 1
ATOM 558 C C . ASP A 1 75 ? 51.844 8.161 -98.712 1.00 74.19 75 ASP A C 1
ATOM 560 O O . ASP A 1 75 ? 50.886 8.864 -98.384 1.00 74.19 75 ASP A O 1
ATOM 564 N N . LEU A 1 76 ? 52.711 8.547 -99.652 1.00 70.62 76 LEU A N 1
ATOM 565 C CA . LEU A 1 76 ? 52.598 9.797 -100.408 1.00 70.62 76 LEU A CA 1
ATOM 566 C C . LEU A 1 76 ? 51.372 9.840 -101.338 1.00 70.62 76 LEU A C 1
ATOM 568 O O . LEU A 1 76 ? 50.973 10.933 -101.731 1.00 70.62 76 LEU A O 1
ATOM 572 N N . ASN A 1 77 ? 50.781 8.686 -101.665 1.00 70.56 77 ASN A N 1
ATOM 573 C CA . ASN A 1 77 ? 49.586 8.565 -102.502 1.00 70.56 77 ASN A CA 1
ATOM 574 C C . ASN A 1 77 ? 48.295 8.524 -101.666 1.00 70.56 77 ASN A C 1
ATOM 576 O O . ASN A 1 77 ? 47.201 8.571 -102.221 1.00 70.56 77 ASN A O 1
ATOM 580 N N . GLY A 1 78 ? 48.416 8.483 -100.335 1.00 69.25 78 GLY A N 1
ATOM 581 C CA . GLY A 1 78 ? 47.289 8.409 -99.410 1.00 69.25 78 GLY A CA 1
ATOM 582 C C . GLY A 1 78 ? 46.899 6.986 -99.006 1.00 69.25 78 GLY A C 1
ATOM 583 O O . GLY A 1 78 ? 45.984 6.840 -98.193 1.00 69.25 78 GLY A O 1
ATOM 584 N N . ASP A 1 79 ? 47.612 5.961 -99.480 1.00 77.81 79 ASP A N 1
ATOM 585 C CA . ASP A 1 79 ? 47.327 4.559 -99.174 1.00 77.81 79 ASP A CA 1
ATOM 586 C C . ASP A 1 79 ? 47.957 4.130 -97.834 1.00 77.81 79 ASP A C 1
ATOM 588 O O . ASP A 1 79 ? 49.073 4.545 -97.510 1.00 77.81 79 ASP A O 1
ATOM 592 N N . PRO A 1 80 ? 47.299 3.284 -97.017 1.00 74.88 80 PRO A N 1
ATOM 593 C CA . PRO A 1 80 ? 47.857 2.807 -95.750 1.00 74.88 80 PRO A CA 1
ATOM 594 C C . PRO A 1 80 ? 49.170 2.032 -95.950 1.00 74.88 80 PRO A C 1
ATOM 596 O O . PRO A 1 80 ? 49.176 0.932 -96.498 1.00 74.88 80 PRO A O 1
ATOM 599 N N . ALA A 1 81 ? 50.281 2.556 -95.433 1.00 76.25 81 ALA A N 1
ATOM 600 C CA . ALA A 1 81 ? 51.613 1.968 -95.602 1.00 76.25 81 ALA A CA 1
ATOM 601 C C . ALA A 1 81 ? 52.145 1.299 -94.330 1.00 76.25 81 ALA A C 1
ATOM 603 O O . ALA A 1 81 ? 52.876 0.309 -94.384 1.00 76.25 81 ALA A O 1
ATOM 604 N N . ALA A 1 82 ? 51.787 1.831 -93.161 1.00 78.44 82 ALA A N 1
ATOM 605 C CA . ALA A 1 82 ? 52.197 1.269 -91.881 1.00 78.44 82 ALA A CA 1
ATOM 606 C C . ALA A 1 82 ? 51.188 1.589 -90.777 1.00 78.44 82 ALA A C 1
ATOM 608 O O . ALA A 1 82 ? 50.436 2.556 -90.851 1.00 78.44 82 ALA A O 1
ATOM 609 N N . THR A 1 83 ? 51.209 0.805 -89.703 1.00 81.94 83 THR A N 1
ATOM 610 C CA . THR A 1 83 ? 50.468 1.130 -88.476 1.00 81.94 83 THR A CA 1
ATOM 611 C C . THR A 1 83 ? 51.426 1.309 -87.314 1.00 81.94 83 THR A C 1
ATOM 613 O O . THR A 1 83 ? 52.232 0.419 -87.029 1.00 81.94 83 THR A O 1
ATOM 616 N N . LEU A 1 84 ? 51.311 2.443 -86.629 1.00 82.25 84 LEU A N 1
ATOM 617 C CA . LEU A 1 84 ? 51.983 2.711 -85.367 1.00 82.25 84 LEU A CA 1
ATOM 618 C C . LEU A 1 84 ? 51.004 2.414 -84.230 1.00 82.25 84 LEU A C 1
ATOM 620 O O . LEU A 1 84 ? 49.970 3.065 -84.096 1.00 82.25 84 LEU A O 1
ATOM 624 N N . SER A 1 85 ? 51.322 1.418 -83.412 1.00 84.38 85 SER A N 1
ATOM 625 C CA . SER A 1 85 ? 50.527 1.052 -82.241 1.00 84.38 85 SER A CA 1
ATOM 626 C C . SER A 1 85 ? 51.241 1.470 -80.964 1.00 84.38 85 SER A C 1
ATOM 628 O O . SER A 1 85 ? 52.359 1.022 -80.724 1.00 84.38 85 SER A O 1
ATOM 630 N N . VAL A 1 86 ? 50.582 2.267 -80.128 1.00 86.12 86 VAL A N 1
ATOM 631 C CA . VAL A 1 86 ? 51.054 2.699 -78.809 1.00 86.12 86 VAL A CA 1
ATOM 632 C C . VAL A 1 86 ? 50.194 2.059 -77.730 1.00 86.12 86 VAL A C 1
ATOM 634 O O . VAL A 1 86 ? 48.971 2.157 -77.776 1.00 86.12 86 VAL A O 1
ATOM 637 N N . GLN A 1 87 ? 50.818 1.430 -76.740 1.00 85.44 87 GLN A N 1
ATOM 638 C CA . GLN A 1 87 ? 50.139 0.842 -75.591 1.00 85.44 87 GLN A CA 1
ATOM 639 C C . GLN A 1 87 ? 50.492 1.595 -74.306 1.00 85.44 87 GLN A C 1
ATOM 641 O O . GLN A 1 87 ? 51.667 1.810 -73.997 1.00 85.44 87 GLN A O 1
ATOM 646 N N . SER A 1 88 ? 49.459 1.963 -73.545 1.00 83.94 88 SER A N 1
ATOM 647 C CA . SER A 1 88 ? 49.572 2.632 -72.246 1.00 83.94 88 SER A CA 1
ATOM 648 C C . SER A 1 88 ? 48.740 1.917 -71.177 1.00 83.94 88 SER A C 1
ATOM 650 O O . SER A 1 88 ? 47.699 1.325 -71.478 1.00 83.94 88 SER A O 1
ATOM 652 N N . LYS A 1 89 ? 49.199 1.950 -69.921 1.00 82.94 89 LYS A N 1
ATOM 653 C CA . LYS A 1 89 ? 48.524 1.316 -68.774 1.00 82.94 89 LYS A CA 1
ATOM 654 C C . LYS A 1 89 ? 47.339 2.164 -68.297 1.00 82.94 89 LYS A C 1
ATOM 656 O O . LYS A 1 89 ? 47.445 3.383 -68.182 1.00 82.94 89 LYS A O 1
ATOM 661 N N . ARG A 1 90 ? 46.226 1.522 -67.930 1.00 83.81 90 ARG A N 1
ATOM 662 C CA . ARG A 1 90 ? 45.016 2.181 -67.392 1.00 83.81 90 ARG A CA 1
ATOM 663 C C . ARG A 1 90 ? 45.109 2.439 -65.883 1.00 83.81 90 ARG A C 1
ATOM 665 O O . ARG A 1 90 ? 44.241 2.020 -65.123 1.00 83.81 90 ARG A O 1
ATOM 672 N N . ILE A 1 91 ? 46.143 3.155 -65.444 1.00 82.56 91 ILE A N 1
ATOM 673 C CA . ILE A 1 91 ? 46.412 3.391 -64.011 1.00 82.56 91 ILE A CA 1
ATOM 674 C C . ILE A 1 91 ? 45.232 4.098 -63.320 1.00 82.56 91 ILE A C 1
ATOM 676 O O . ILE A 1 91 ? 44.879 3.745 -62.199 1.00 82.56 91 ILE A O 1
ATOM 680 N N . ILE A 1 92 ? 44.583 5.051 -64.001 1.00 86.06 92 ILE A N 1
ATOM 681 C CA . ILE A 1 92 ? 43.420 5.783 -63.468 1.00 86.06 92 ILE A CA 1
ATOM 682 C C . ILE A 1 92 ? 42.238 4.838 -63.220 1.00 86.06 92 ILE A C 1
ATOM 684 O O . ILE A 1 92 ? 41.594 4.930 -62.182 1.00 86.06 92 ILE A O 1
ATOM 688 N N . TYR A 1 93 ? 41.978 3.901 -64.137 1.00 85.62 93 TYR A N 1
ATOM 689 C CA . TYR A 1 93 ? 40.879 2.944 -63.997 1.00 85.62 93 TYR A CA 1
ATOM 690 C C . TYR A 1 93 ? 41.104 2.003 -62.807 1.00 85.62 93 TYR A C 1
ATOM 692 O O . TYR A 1 93 ? 40.207 1.821 -61.992 1.00 85.62 93 TYR A O 1
ATOM 700 N N . GLN A 1 94 ? 42.322 1.470 -62.665 1.00 83.06 94 GLN A N 1
ATOM 701 C CA . GLN A 1 94 ? 42.672 0.574 -61.558 1.00 83.06 94 GLN A CA 1
ATOM 702 C C . GLN A 1 94 ? 42.622 1.277 -60.199 1.00 83.06 94 GLN A C 1
ATOM 704 O O . GLN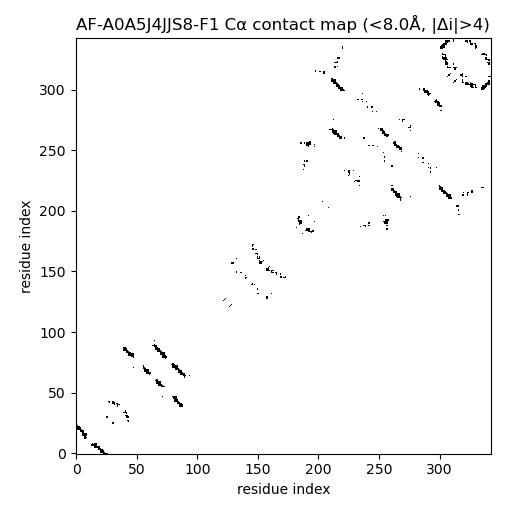 A 1 94 ? 42.019 0.762 -59.259 1.00 83.06 94 GLN A O 1
ATOM 709 N N . LYS A 1 95 ? 43.207 2.478 -60.097 1.00 89.12 95 LYS A N 1
ATOM 710 C CA . LYS A 1 95 ? 43.114 3.290 -58.876 1.00 89.12 95 LYS A CA 1
ATOM 711 C C . LYS A 1 95 ? 41.665 3.674 -58.567 1.00 89.12 95 LYS A C 1
ATOM 713 O O . LYS A 1 95 ? 41.284 3.678 -57.404 1.00 89.12 95 LYS A O 1
ATOM 718 N N . GLY A 1 96 ? 40.857 3.943 -59.594 1.00 91.25 96 GLY A N 1
ATOM 719 C CA . GLY A 1 96 ? 39.425 4.204 -59.455 1.00 91.25 96 GLY A CA 1
ATOM 720 C C . GLY A 1 96 ? 38.666 3.012 -58.872 1.00 91.25 96 GLY A C 1
ATOM 721 O O . GLY A 1 96 ? 37.920 3.185 -57.915 1.00 91.25 96 GLY A O 1
ATOM 722 N N . GLN A 1 97 ? 38.900 1.796 -59.377 1.00 90.12 97 GLN A N 1
ATOM 723 C CA . GLN A 1 97 ? 38.288 0.584 -58.819 1.00 90.12 97 GLN A CA 1
ATOM 724 C C . GLN A 1 97 ? 38.681 0.355 -57.354 1.00 90.12 97 GLN A C 1
ATOM 726 O O . GLN A 1 97 ? 37.814 0.084 -56.526 1.00 90.12 97 GLN A O 1
ATOM 731 N N . GLN A 1 98 ? 39.966 0.515 -57.017 1.00 90.69 98 GLN A N 1
ATOM 732 C CA . GLN A 1 98 ? 40.437 0.408 -55.632 1.00 90.69 98 GLN A CA 1
ATOM 733 C C . GLN A 1 98 ? 39.783 1.456 -54.725 1.00 90.69 98 GLN A C 1
ATOM 735 O O . GLN A 1 98 ? 39.351 1.122 -53.625 1.00 90.69 98 GLN A O 1
ATOM 740 N N . ALA A 1 99 ? 39.666 2.700 -55.195 1.00 94.56 99 ALA A N 1
ATOM 741 C CA . ALA A 1 99 ? 39.017 3.771 -54.449 1.00 94.56 99 ALA A CA 1
ATOM 742 C C . ALA A 1 99 ? 37.526 3.488 -54.212 1.00 94.56 99 ALA A C 1
ATOM 744 O O . ALA A 1 99 ? 37.055 3.664 -53.093 1.00 94.56 99 ALA A O 1
ATOM 745 N N . ILE A 1 100 ? 36.796 3.000 -55.224 1.00 95.69 100 ILE A N 1
ATOM 746 C CA . ILE A 1 100 ? 35.376 2.629 -55.089 1.00 95.69 100 ILE A CA 1
ATOM 747 C C . ILE A 1 100 ? 35.211 1.491 -54.078 1.00 95.69 100 ILE A C 1
ATOM 749 O O . ILE A 1 100 ? 34.344 1.562 -53.211 1.00 95.69 100 ILE A O 1
ATOM 753 N N . PHE A 1 101 ? 36.047 0.454 -54.160 1.00 95.19 101 PHE A N 1
ATOM 754 C CA . PHE A 1 101 ? 35.961 -0.679 -53.242 1.00 95.19 101 PHE A CA 1
ATOM 755 C C . PHE A 1 101 ? 36.298 -0.279 -51.799 1.00 95.19 101 PHE A C 1
ATOM 757 O O . PHE A 1 101 ? 35.565 -0.631 -50.876 1.00 95.19 101 PHE A O 1
ATOM 764 N N . ALA A 1 102 ? 37.355 0.517 -51.603 1.00 95.56 102 ALA A N 1
ATOM 765 C CA . ALA A 1 102 ? 37.699 1.065 -50.294 1.00 95.56 102 ALA A CA 1
ATOM 766 C C . ALA A 1 102 ? 36.563 1.935 -49.735 1.00 95.56 102 ALA A C 1
ATOM 768 O O . ALA A 1 102 ? 36.169 1.756 -48.586 1.00 95.56 102 ALA A O 1
ATOM 769 N N . PHE A 1 103 ? 35.982 2.807 -50.565 1.00 97.38 103 PHE A N 1
ATOM 770 C CA . PHE A 1 103 ? 34.837 3.634 -50.192 1.00 97.38 103 PHE A CA 1
ATOM 771 C C . PHE A 1 103 ? 33.632 2.792 -49.751 1.00 97.38 103 PHE A C 1
ATOM 773 O O . PHE A 1 103 ? 33.045 3.081 -48.712 1.00 97.38 103 PHE A O 1
ATOM 780 N N . LEU A 1 104 ? 33.291 1.728 -50.488 1.00 97.62 104 LEU A N 1
ATOM 781 C CA . LEU A 1 104 ? 32.197 0.820 -50.125 1.00 97.62 104 LEU A CA 1
ATOM 782 C C . LEU A 1 104 ? 32.437 0.135 -48.776 1.00 97.62 104 LEU A C 1
ATOM 784 O O . LEU A 1 104 ? 31.524 0.077 -47.955 1.00 97.62 104 LEU A O 1
ATOM 788 N N . ILE A 1 105 ? 33.660 -0.339 -48.515 1.00 97.44 105 ILE A N 1
ATOM 789 C CA . ILE A 1 105 ? 34.008 -0.943 -47.221 1.00 97.44 105 ILE A CA 1
ATOM 790 C C . ILE A 1 105 ? 33.871 0.079 -46.094 1.00 97.44 105 ILE A C 1
ATOM 792 O O . ILE A 1 105 ? 33.269 -0.225 -45.066 1.00 97.44 105 ILE A O 1
ATOM 796 N N . THR A 1 106 ? 34.397 1.293 -46.276 1.00 97.50 106 THR A N 1
ATOM 797 C CA . THR A 1 106 ? 34.283 2.351 -45.264 1.00 97.50 106 THR A CA 1
ATOM 798 C C . THR A 1 106 ? 32.823 2.718 -45.009 1.00 97.50 106 THR A C 1
ATOM 800 O O . THR A 1 106 ? 32.424 2.840 -43.853 1.00 97.50 106 THR A O 1
ATOM 803 N N . LEU A 1 107 ? 32.009 2.832 -46.062 1.00 97.75 107 LEU A N 1
ATOM 804 C CA . LEU A 1 107 ? 30.581 3.123 -45.950 1.00 97.75 107 LEU A CA 1
ATOM 805 C C . LEU A 1 107 ? 29.845 2.039 -45.149 1.00 97.75 107 LEU A C 1
ATOM 807 O O . LEU A 1 107 ? 29.089 2.362 -44.233 1.00 97.75 107 LEU A O 1
ATOM 811 N N . LEU A 1 108 ? 30.099 0.762 -45.454 1.00 98.12 108 LEU A N 1
ATOM 812 C CA . LEU A 1 108 ? 29.511 -0.363 -44.724 1.00 98.12 108 LEU A CA 1
ATOM 813 C C . LEU A 1 108 ? 29.971 -0.400 -43.263 1.00 98.12 108 LEU A C 1
ATOM 815 O O . LEU A 1 108 ? 29.149 -0.608 -42.375 1.00 98.12 108 LEU A O 1
ATOM 819 N N . ALA A 1 109 ? 31.257 -0.154 -43.001 1.00 97.88 109 ALA A N 1
ATOM 820 C CA . ALA A 1 109 ? 31.802 -0.131 -41.646 1.00 97.88 109 ALA A CA 1
ATOM 821 C C . ALA A 1 109 ? 31.167 0.980 -40.796 1.00 97.88 109 ALA A C 1
ATOM 823 O O . ALA A 1 109 ? 30.730 0.725 -39.674 1.00 97.88 109 ALA A O 1
ATOM 824 N N . VAL A 1 110 ? 31.047 2.195 -41.343 1.00 98.38 110 VAL A N 1
ATOM 825 C CA . VAL A 1 110 ? 30.373 3.315 -40.667 1.00 98.38 110 VAL A CA 1
ATOM 826 C C . VAL A 1 110 ? 28.897 2.997 -40.432 1.00 98.38 110 VAL A C 1
ATOM 828 O O . VAL A 1 110 ? 28.395 3.226 -39.333 1.00 98.38 110 VAL A O 1
ATOM 831 N N . GLY A 1 111 ? 28.213 2.414 -41.421 1.00 98.25 111 GLY A N 1
ATOM 832 C CA . GLY A 1 111 ? 26.825 1.972 -41.276 1.00 98.25 111 GLY A CA 1
ATOM 833 C C . GLY A 1 111 ? 26.646 0.957 -40.144 1.00 98.25 111 GLY A C 1
ATOM 834 O O . GLY A 1 111 ? 25.739 1.106 -39.327 1.00 98.25 111 GLY A O 1
ATOM 835 N N . ALA A 1 112 ? 27.542 -0.028 -40.037 1.00 98.12 112 ALA A N 1
ATOM 836 C CA . ALA A 1 112 ? 27.493 -1.031 -38.975 1.00 98.12 112 ALA A CA 1
ATOM 837 C C . ALA A 1 112 ? 27.709 -0.408 -37.585 1.00 98.12 112 ALA A C 1
ATOM 839 O O . ALA A 1 112 ? 26.987 -0.736 -36.644 1.00 98.12 112 ALA A O 1
ATOM 840 N N . ILE A 1 113 ? 28.658 0.529 -37.465 1.00 98.25 113 ILE A N 1
ATOM 841 C CA . ILE A 1 113 ? 28.919 1.257 -36.214 1.00 98.25 113 ILE A CA 1
ATOM 842 C C . ILE A 1 113 ? 27.696 2.086 -35.805 1.00 98.25 113 ILE A C 1
ATOM 844 O O . ILE A 1 113 ? 27.303 2.053 -34.641 1.00 98.25 113 ILE A O 1
ATOM 848 N N . LEU A 1 114 ? 27.066 2.792 -36.749 1.00 98.06 114 LEU A N 1
ATOM 849 C CA . LEU A 1 114 ? 25.862 3.582 -36.480 1.00 98.06 114 LEU A CA 1
ATOM 850 C C . LEU A 1 114 ? 24.681 2.706 -36.051 1.00 98.06 114 LEU A C 1
ATOM 852 O O . LEU A 1 114 ? 23.980 3.062 -35.107 1.00 98.06 114 LEU A O 1
ATOM 856 N N . LEU A 1 115 ? 24.480 1.554 -36.696 1.00 98.00 115 LEU A N 1
ATOM 857 C CA . LEU A 1 115 ? 23.439 0.598 -36.306 1.00 98.00 115 LEU A CA 1
ATOM 858 C C . LEU A 1 115 ? 23.672 0.046 -34.899 1.00 98.00 115 LEU A C 1
ATOM 860 O O . LEU A 1 115 ? 22.734 -0.041 -34.111 1.00 98.00 115 LEU A O 1
ATOM 864 N N . LEU A 1 116 ? 24.920 -0.287 -34.569 1.00 97.94 116 LEU A N 1
ATOM 865 C CA . LEU A 1 116 ? 25.284 -0.783 -33.248 1.00 97.94 116 LEU A CA 1
ATOM 866 C C . LEU A 1 116 ? 25.097 0.302 -32.178 1.00 97.94 116 LEU A C 1
ATOM 868 O O . LEU A 1 116 ? 24.499 0.038 -31.138 1.00 97.94 116 LEU A O 1
ATOM 872 N N . ALA A 1 117 ? 25.516 1.540 -32.452 1.00 97.38 117 ALA A N 1
ATOM 873 C CA . ALA A 1 117 ? 25.279 2.674 -31.561 1.00 97.38 117 ALA A CA 1
ATOM 874 C C . ALA A 1 117 ? 23.778 2.939 -31.349 1.00 97.38 117 ALA A C 1
ATOM 876 O O . ALA A 1 117 ? 23.345 3.146 -30.215 1.00 97.38 117 ALA A O 1
ATOM 877 N N . LEU A 1 118 ? 22.975 2.882 -32.418 1.00 97.00 118 LEU A N 1
ATOM 878 C CA . LEU A 1 118 ? 21.522 3.037 -32.344 1.00 97.00 118 LEU A CA 1
ATOM 879 C C . LEU A 1 118 ? 20.871 1.914 -31.528 1.00 97.00 118 LEU A C 1
ATOM 881 O O . LEU A 1 118 ? 19.992 2.191 -30.716 1.00 97.00 118 LEU A O 1
ATOM 885 N N . TYR A 1 119 ? 21.317 0.669 -31.711 1.00 97.12 119 TYR A N 1
ATOM 886 C CA . TYR A 1 119 ? 20.852 -0.476 -30.930 1.00 97.12 119 TYR A CA 1
ATOM 887 C C . TYR A 1 119 ? 21.086 -0.261 -29.429 1.00 97.12 119 TYR A C 1
ATOM 889 O O . TYR A 1 119 ? 20.138 -0.337 -28.648 1.00 97.12 119 TYR A O 1
ATOM 897 N N . PHE A 1 120 ? 22.314 0.089 -29.029 1.00 96.75 120 PHE A N 1
ATOM 898 C CA . PHE A 1 120 ? 22.635 0.360 -27.622 1.00 96.75 120 PHE A CA 1
ATOM 899 C C . PHE A 1 120 ? 21.858 1.558 -27.064 1.00 96.75 120 PHE A C 1
ATOM 901 O O . PHE A 1 120 ? 21.409 1.524 -25.918 1.00 96.75 120 PHE A O 1
ATOM 908 N N . ALA A 1 121 ? 21.663 2.607 -27.867 1.00 93.81 121 ALA A N 1
ATOM 909 C CA . ALA A 1 121 ? 20.871 3.762 -27.464 1.00 93.81 121 ALA A CA 1
ATOM 910 C C . ALA A 1 121 ? 19.400 3.389 -27.222 1.00 93.81 121 ALA A C 1
ATOM 912 O O . ALA A 1 121 ? 18.846 3.761 -26.190 1.00 93.81 121 ALA A O 1
ATOM 913 N N . LEU A 1 122 ? 18.771 2.633 -28.130 1.00 93.69 122 LEU A N 1
ATOM 914 C CA . LEU A 1 122 ? 17.380 2.190 -27.981 1.00 93.69 122 LEU A CA 1
ATOM 915 C C . LEU A 1 122 ? 17.195 1.260 -26.780 1.00 93.69 122 LEU A C 1
ATOM 917 O O . LEU A 1 122 ? 16.237 1.426 -26.019 1.00 93.69 122 LEU A O 1
ATOM 921 N N . ASP A 1 123 ? 18.120 0.321 -26.583 1.00 92.75 123 ASP A N 1
ATOM 922 C CA . ASP A 1 123 ? 18.079 -0.594 -25.444 1.00 92.75 123 ASP A CA 1
ATOM 923 C C . ASP A 1 123 ? 18.124 0.173 -24.114 1.00 92.75 123 ASP A C 1
ATOM 925 O O . ASP A 1 123 ? 17.266 -0.008 -23.245 1.00 92.75 123 ASP A O 1
ATOM 929 N N . HIS A 1 124 ? 19.062 1.115 -23.982 1.00 87.50 124 HIS A N 1
ATOM 930 C CA . HIS A 1 124 ? 19.270 1.811 -22.717 1.00 87.50 124 HIS A CA 1
ATOM 931 C C . HIS A 1 124 ? 18.259 2.939 -22.453 1.00 87.50 124 HIS A C 1
ATOM 933 O O . HIS A 1 124 ? 17.829 3.137 -21.313 1.00 87.50 124 HIS A O 1
ATOM 939 N N . LEU A 1 125 ? 17.845 3.677 -23.489 1.00 86.06 125 LEU A N 1
ATOM 940 C CA . LEU A 1 125 ? 16.923 4.810 -23.342 1.00 86.06 125 LEU A CA 1
ATOM 941 C C . LEU A 1 125 ? 15.456 4.387 -23.239 1.00 86.06 125 LEU A C 1
ATOM 943 O O . LEU A 1 125 ? 14.672 5.109 -22.618 1.00 86.06 125 LEU A O 1
ATOM 947 N N . VAL A 1 126 ? 15.086 3.246 -23.833 1.00 90.62 126 VAL A N 1
ATOM 948 C CA . VAL A 1 126 ? 13.685 2.821 -23.959 1.00 90.62 126 VAL A CA 1
ATOM 949 C C . VAL A 1 126 ? 13.465 1.437 -23.358 1.00 90.62 126 VAL A C 1
ATOM 951 O O . VAL A 1 126 ? 12.734 1.315 -22.373 1.00 90.62 126 VAL A O 1
ATOM 954 N N . VAL A 1 127 ? 14.093 0.396 -23.915 1.00 91.94 127 VAL A N 1
ATOM 955 C CA . VAL A 1 127 ? 13.735 -1.004 -23.614 1.00 91.94 127 VAL A CA 1
ATOM 956 C C . VAL A 1 127 ? 13.977 -1.341 -22.146 1.00 91.94 127 VAL A C 1
ATOM 958 O O . VAL A 1 127 ? 13.051 -1.754 -21.446 1.00 91.94 127 VAL A O 1
ATOM 961 N N . SER A 1 128 ? 15.188 -1.090 -21.649 1.00 89.50 128 SER A N 1
ATOM 962 C CA . SER A 1 128 ? 15.567 -1.374 -20.263 1.00 89.50 128 SER A CA 1
ATOM 963 C C . SER A 1 128 ? 14.662 -0.642 -19.262 1.00 89.50 128 SER A C 1
ATOM 965 O O . SER A 1 128 ? 14.199 -1.235 -18.284 1.00 89.50 128 SER A O 1
ATOM 967 N N . ARG A 1 129 ? 14.309 0.621 -19.547 1.00 89.38 129 ARG A N 1
ATOM 968 C CA . ARG A 1 129 ? 13.409 1.419 -18.695 1.00 89.38 129 ARG A CA 1
ATOM 969 C C . ARG A 1 129 ? 11.993 0.852 -18.642 1.00 89.38 129 ARG A C 1
ATOM 971 O O . ARG A 1 129 ? 11.406 0.816 -17.561 1.00 89.38 129 ARG A O 1
ATOM 978 N N . ILE A 1 130 ? 11.459 0.381 -19.770 1.00 90.06 130 ILE A N 1
ATOM 979 C CA . ILE A 1 130 ? 10.139 -0.267 -19.822 1.00 90.06 130 ILE A CA 1
ATOM 980 C C . ILE A 1 130 ? 10.156 -1.584 -19.038 1.00 90.06 130 ILE A C 1
ATOM 982 O O . ILE A 1 130 ? 9.241 -1.835 -18.253 1.00 90.06 130 ILE A O 1
ATOM 986 N N . VAL A 1 131 ? 11.202 -2.400 -19.200 1.00 91.06 131 VAL A N 1
ATOM 987 C CA . VAL A 1 131 ? 11.332 -3.678 -18.482 1.00 91.06 131 VAL A CA 1
ATOM 988 C C . VAL A 1 131 ? 11.352 -3.453 -16.970 1.00 91.06 131 VAL A C 1
ATOM 990 O O . VAL A 1 131 ? 10.548 -4.057 -16.261 1.00 91.06 131 VAL A O 1
ATOM 993 N N . THR A 1 132 ? 12.172 -2.515 -16.479 1.00 88.94 132 THR A N 1
ATOM 994 C CA . THR A 1 132 ? 12.227 -2.191 -15.040 1.00 88.94 132 THR A CA 1
ATOM 995 C C . THR A 1 132 ? 10.871 -1.715 -14.506 1.00 88.94 132 THR A C 1
ATOM 997 O O . THR A 1 132 ? 10.471 -2.079 -13.397 1.00 88.94 132 THR A O 1
ATOM 1000 N N . LEU A 1 133 ? 10.135 -0.917 -15.288 1.00 90.06 133 LEU A N 1
ATOM 1001 C CA . LEU A 1 133 ? 8.808 -0.430 -14.908 1.00 90.06 133 LEU A CA 1
ATOM 1002 C C . LEU A 1 133 ? 7.807 -1.589 -14.762 1.00 90.06 133 LEU A C 1
ATOM 1004 O O . LEU A 1 133 ? 7.118 -1.682 -13.744 1.00 90.06 133 LEU A O 1
ATOM 1008 N N . ILE A 1 134 ? 7.777 -2.508 -15.732 1.00 90.12 134 ILE A N 1
ATOM 1009 C CA . ILE A 1 134 ? 6.913 -3.700 -15.703 1.00 90.12 134 ILE A CA 1
ATOM 1010 C C . ILE A 1 134 ? 7.262 -4.606 -14.519 1.00 90.12 134 ILE A C 1
ATOM 1012 O O . ILE A 1 134 ? 6.362 -5.072 -13.816 1.00 90.12 134 ILE A O 1
ATOM 1016 N N . GLU A 1 135 ? 8.550 -4.856 -14.282 1.00 90.44 135 GLU A N 1
ATOM 1017 C CA . GLU A 1 135 ? 9.009 -5.695 -13.172 1.00 90.44 135 GLU A CA 1
ATOM 1018 C C . GLU A 1 135 ? 8.634 -5.097 -11.816 1.00 90.44 135 GLU A C 1
ATOM 1020 O O . GLU A 1 135 ? 8.116 -5.810 -10.956 1.00 90.44 135 GLU A O 1
ATOM 1025 N N . THR A 1 136 ? 8.791 -3.781 -11.655 1.00 89.56 136 THR A N 1
ATOM 1026 C CA . THR A 1 136 ? 8.410 -3.079 -10.421 1.00 89.56 136 THR A CA 1
ATOM 1027 C C . THR A 1 136 ? 6.908 -3.201 -10.160 1.00 89.56 136 THR A C 1
ATOM 1029 O O . THR A 1 136 ? 6.498 -3.525 -9.048 1.00 89.56 136 THR A O 1
ATOM 1032 N N . ILE A 1 137 ? 6.067 -3.013 -11.183 1.00 89.69 137 ILE A N 1
ATOM 1033 C CA . ILE A 1 137 ? 4.606 -3.158 -11.052 1.00 89.69 137 ILE A CA 1
ATOM 1034 C C . ILE A 1 137 ? 4.230 -4.603 -10.716 1.00 89.69 137 ILE A C 1
ATOM 1036 O O . ILE A 1 137 ? 3.387 -4.844 -9.850 1.00 89.69 137 ILE A O 1
ATOM 1040 N N . ARG A 1 138 ? 4.868 -5.580 -11.371 1.00 89.00 138 ARG A N 1
ATOM 1041 C CA . ARG A 1 138 ? 4.632 -7.002 -11.095 1.00 89.00 138 ARG A CA 1
ATOM 1042 C C . ARG A 1 138 ? 5.002 -7.350 -9.653 1.00 89.00 138 ARG A C 1
ATOM 1044 O O . ARG A 1 138 ? 4.233 -8.051 -8.999 1.00 89.00 138 ARG A O 1
ATOM 1051 N N . TYR A 1 139 ? 6.121 -6.824 -9.159 1.00 87.88 139 TYR A N 1
ATOM 1052 C CA . TYR A 1 139 ? 6.550 -6.985 -7.773 1.00 87.88 139 TYR A CA 1
ATOM 1053 C C . TYR A 1 139 ? 5.550 -6.368 -6.786 1.00 87.88 139 TYR A C 1
ATOM 1055 O O . TYR A 1 139 ? 5.149 -7.036 -5.833 1.00 87.88 139 TYR A O 1
ATOM 1063 N N . ILE A 1 140 ? 5.087 -5.137 -7.035 1.00 88.31 140 ILE A N 1
ATOM 1064 C CA . ILE A 1 140 ? 4.066 -4.466 -6.208 1.00 88.31 140 ILE A CA 1
ATOM 1065 C C . ILE A 1 140 ? 2.800 -5.323 -6.123 1.00 88.31 140 ILE A C 1
ATOM 1067 O O . ILE A 1 140 ? 2.295 -5.569 -5.031 1.00 88.31 140 ILE A O 1
ATOM 1071 N N . ARG A 1 141 ? 2.329 -5.836 -7.266 1.00 86.25 141 ARG A N 1
ATOM 1072 C CA . ARG A 1 141 ? 1.129 -6.679 -7.334 1.00 86.25 141 ARG A CA 1
ATOM 1073 C C . ARG A 1 141 ? 1.293 -8.008 -6.593 1.00 86.25 141 ARG A C 1
ATOM 1075 O O . ARG A 1 141 ? 0.352 -8.462 -5.963 1.00 86.25 141 ARG A O 1
ATOM 1082 N N . GLN A 1 142 ? 2.450 -8.663 -6.705 1.00 87.25 142 GLN A N 1
ATOM 1083 C CA . GLN A 1 142 ? 2.691 -9.962 -6.059 1.00 87.25 142 GLN A CA 1
ATOM 1084 C C . GLN A 1 142 ? 2.916 -9.849 -4.550 1.00 87.25 142 GLN A C 1
ATOM 1086 O O . GLN A 1 142 ? 2.569 -10.765 -3.815 1.00 87.25 142 GLN A O 1
ATOM 1091 N N . SER A 1 143 ? 3.512 -8.747 -4.096 1.00 83.88 143 SER A N 1
ATOM 1092 C CA . SER A 1 143 ? 3.792 -8.514 -2.676 1.00 83.88 143 SER A CA 1
ATOM 1093 C C . SER A 1 143 ? 2.635 -7.857 -1.919 1.00 83.88 143 SER A C 1
ATOM 1095 O O . SER A 1 143 ? 2.756 -7.669 -0.713 1.00 83.88 143 SER A O 1
ATOM 1097 N N . ASP A 1 144 ? 1.556 -7.478 -2.616 1.00 76.94 144 ASP A N 1
ATOM 1098 C CA . ASP A 1 144 ? 0.423 -6.690 -2.100 1.00 76.94 144 ASP A CA 1
ATOM 1099 C C . ASP A 1 144 ? 0.850 -5.384 -1.389 1.00 76.94 144 ASP A C 1
ATOM 1101 O O . ASP A 1 144 ? 0.160 -4.819 -0.541 1.00 76.94 144 ASP A O 1
ATOM 1105 N N . ARG A 1 145 ? 2.041 -4.869 -1.731 1.00 79.31 145 ARG A N 1
ATOM 1106 C CA . ARG A 1 145 ? 2.621 -3.661 -1.129 1.00 79.31 145 ARG A CA 1
ATOM 1107 C C . ARG A 1 145 ? 2.281 -2.433 -1.952 1.00 79.31 145 ARG A C 1
ATOM 1109 O O . ARG A 1 145 ? 3.136 -1.861 -2.629 1.00 79.31 145 ARG A O 1
ATOM 1116 N N . LEU A 1 146 ? 1.040 -1.972 -1.826 1.00 79.31 146 LEU A N 1
ATOM 1117 C CA . LEU A 1 146 ? 0.558 -0.756 -2.493 1.00 79.31 146 LEU A CA 1
ATOM 1118 C C . LEU A 1 146 ? 1.266 0.536 -2.049 1.00 79.31 146 LEU A C 1
ATOM 1120 O O . LEU A 1 146 ? 1.078 1.568 -2.684 1.00 79.31 146 LEU A O 1
ATOM 1124 N N . SER A 1 147 ? 2.106 0.504 -1.008 1.00 80.81 147 SER A N 1
ATOM 1125 C CA . SER A 1 147 ? 2.956 1.626 -0.578 1.00 80.81 147 SER A CA 1
ATOM 1126 C C . SER A 1 147 ? 4.233 1.798 -1.407 1.00 80.81 147 SER A C 1
ATOM 1128 O O . SER A 1 147 ? 4.821 2.880 -1.412 1.00 80.81 147 SER A O 1
ATOM 1130 N N . ALA A 1 148 ? 4.664 0.767 -2.135 1.00 85.00 148 ALA A N 1
ATOM 1131 C CA . ALA A 1 148 ? 5.797 0.883 -3.041 1.00 85.00 148 ALA A CA 1
ATOM 1132 C C . ALA A 1 148 ? 5.433 1.746 -4.263 1.00 85.00 148 ALA A C 1
ATOM 1134 O O . ALA A 1 148 ? 4.266 1.900 -4.637 1.00 85.00 148 ALA A O 1
ATOM 1135 N N . ARG A 1 149 ? 6.444 2.379 -4.862 1.00 86.44 149 ARG A N 1
ATOM 1136 C CA . ARG A 1 149 ? 6.273 3.326 -5.970 1.00 86.44 149 ARG A CA 1
ATOM 1137 C C . ARG A 1 149 ? 7.231 3.002 -7.099 1.00 86.44 149 ARG A C 1
ATOM 1139 O O . ARG A 1 149 ? 8.347 2.535 -6.877 1.00 86.44 149 ARG A O 1
ATOM 1146 N N . VAL A 1 150 ? 6.784 3.288 -8.313 1.00 88.44 150 VAL A N 1
ATOM 1147 C CA . VAL A 1 150 ? 7.603 3.173 -9.515 1.00 88.44 150 VAL A CA 1
ATOM 1148 C C . VAL A 1 150 ? 8.493 4.411 -9.614 1.00 88.44 150 VAL A C 1
ATOM 1150 O O . VAL A 1 150 ? 8.028 5.542 -9.472 1.00 88.44 150 VAL A O 1
ATOM 1153 N N . LEU A 1 151 ? 9.787 4.224 -9.865 1.00 82.38 151 LEU A N 1
ATOM 1154 C CA . LEU A 1 151 ? 10.722 5.334 -10.049 1.00 82.38 151 LEU A CA 1
ATOM 1155 C C . LEU A 1 151 ? 10.466 6.030 -11.394 1.00 82.38 151 LEU A C 1
ATOM 1157 O O . LEU A 1 151 ? 10.792 5.497 -12.453 1.00 82.38 151 LEU A O 1
ATOM 1161 N N . ALA A 1 152 ? 9.937 7.253 -11.352 1.00 78.12 152 ALA A N 1
ATOM 1162 C CA . ALA A 1 152 ? 9.787 8.101 -12.532 1.00 78.12 152 ALA A CA 1
ATOM 1163 C C . ALA A 1 152 ? 11.138 8.742 -12.901 1.00 78.12 152 ALA A C 1
ATOM 1165 O O . ALA A 1 152 ? 11.454 9.857 -12.486 1.00 78.12 152 ALA A O 1
ATOM 1166 N N . ARG A 1 153 ? 11.976 8.013 -13.648 1.00 78.19 153 ARG A N 1
ATOM 1167 C CA . ARG A 1 153 ? 13.189 8.578 -14.261 1.00 78.19 153 ARG A CA 1
ATOM 1168 C C . ARG A 1 153 ? 12.823 9.248 -15.582 1.00 78.19 153 ARG A C 1
ATOM 1170 O O . ARG A 1 153 ? 12.105 8.641 -16.366 1.00 78.19 153 ARG A O 1
ATOM 1177 N N . GLY A 1 154 ? 13.387 10.426 -15.846 1.00 77.06 154 GLY A N 1
ATOM 1178 C CA . GLY A 1 154 ? 13.211 11.162 -17.105 1.00 77.06 154 GLY A CA 1
ATOM 1179 C C . GLY A 1 154 ? 11.992 12.093 -17.121 1.00 77.06 154 GLY A C 1
ATOM 1180 O O . GLY A 1 154 ? 11.066 11.938 -16.332 1.00 77.06 154 GLY A O 1
ATOM 1181 N N . LYS A 1 155 ? 12.022 13.092 -18.012 1.00 86.31 155 LYS A N 1
ATOM 1182 C CA . LYS A 1 155 ? 10.914 14.036 -18.275 1.00 86.31 155 LYS A CA 1
ATOM 1183 C C . LY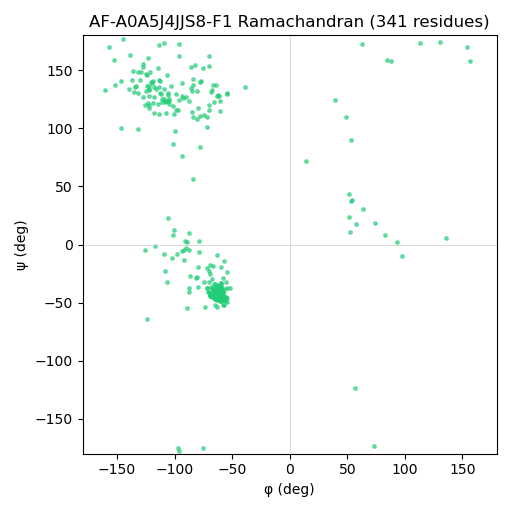S A 1 155 ? 10.207 13.738 -19.609 1.00 86.31 155 LYS A C 1
ATOM 1185 O O . LYS A 1 155 ? 9.636 14.636 -20.214 1.00 86.31 155 LYS A O 1
ATOM 1190 N N . ASP A 1 156 ? 10.318 12.502 -20.078 1.00 89.56 156 ASP A N 1
ATOM 1191 C CA . ASP A 1 156 ? 9.713 12.000 -21.311 1.00 89.56 156 ASP A CA 1
ATOM 1192 C C . ASP A 1 156 ? 8.392 11.268 -21.021 1.00 89.56 156 ASP A C 1
ATOM 1194 O O . ASP A 1 156 ? 7.921 11.218 -19.880 1.00 89.56 156 ASP A O 1
ATOM 1198 N N . GLU A 1 157 ? 7.792 10.682 -22.053 1.00 89.94 157 GLU A N 1
ATOM 1199 C CA . GLU A 1 157 ? 6.521 9.961 -21.991 1.00 89.94 157 GLU A CA 1
ATOM 1200 C C . GLU A 1 157 ? 6.581 8.766 -21.030 1.00 89.94 157 GLU A C 1
ATOM 1202 O O . GLU A 1 157 ? 5.609 8.494 -20.325 1.00 89.94 157 GLU A O 1
ATOM 1207 N N . ILE A 1 158 ? 7.728 8.081 -20.939 1.00 90.12 158 ILE A N 1
ATOM 1208 C CA . ILE A 1 158 ? 7.928 6.965 -19.999 1.00 90.12 158 ILE A CA 1
ATOM 1209 C C . ILE A 1 158 ? 7.933 7.488 -18.556 1.00 90.12 158 ILE A C 1
ATOM 1211 O O . ILE A 1 158 ? 7.295 6.901 -17.678 1.00 90.12 158 ILE A O 1
ATOM 1215 N N . GLY A 1 159 ? 8.619 8.607 -18.302 1.00 89.56 159 GLY A N 1
ATOM 1216 C CA . GLY A 1 159 ? 8.592 9.285 -17.005 1.00 89.56 159 GLY A CA 1
ATOM 1217 C C . GLY A 1 159 ? 7.191 9.786 -16.632 1.00 89.56 159 GLY A C 1
ATOM 1218 O O . GLY A 1 159 ? 6.761 9.622 -15.488 1.00 89.56 159 GLY A O 1
ATOM 1219 N N . GLY A 1 160 ? 6.455 10.332 -17.605 1.00 91.31 160 GLY A N 1
ATOM 1220 C CA . GLY A 1 160 ? 5.056 10.738 -17.454 1.00 91.31 160 GLY A CA 1
ATOM 1221 C C . GLY A 1 160 ? 4.144 9.567 -17.084 1.00 91.31 160 GLY A C 1
ATOM 1222 O O . GLY A 1 160 ? 3.426 9.639 -16.087 1.00 91.31 160 GLY A O 1
ATOM 1223 N N . LEU A 1 161 ? 4.245 8.449 -17.808 1.00 90.81 161 LEU A N 1
ATOM 1224 C CA . LEU A 1 161 ? 3.487 7.228 -17.525 1.00 90.81 161 LEU A CA 1
ATOM 1225 C C . LEU A 1 161 ? 3.765 6.691 -16.113 1.00 90.81 161 LEU A C 1
ATOM 1227 O O . LEU A 1 161 ? 2.834 6.328 -15.395 1.00 90.81 161 LEU A O 1
ATOM 1231 N N . ALA A 1 162 ? 5.029 6.683 -15.678 1.00 91.81 162 ALA A N 1
ATOM 1232 C CA . ALA A 1 162 ? 5.391 6.271 -14.320 1.00 91.81 162 ALA A CA 1
ATOM 1233 C C . ALA A 1 162 ? 4.717 7.147 -13.246 1.00 91.81 162 ALA A C 1
ATOM 1235 O O . ALA A 1 162 ? 4.299 6.643 -12.200 1.00 91.81 162 ALA A O 1
ATOM 1236 N N . LYS A 1 163 ? 4.581 8.455 -13.503 1.00 92.06 163 LYS A N 1
ATOM 1237 C CA . LYS A 1 163 ? 3.900 9.391 -12.599 1.00 92.06 163 LYS A CA 1
ATOM 1238 C C . LYS A 1 163 ? 2.398 9.110 -12.512 1.00 92.06 163 LYS A C 1
ATOM 1240 O O . LYS A 1 163 ? 1.876 9.045 -11.400 1.00 92.06 163 LYS A O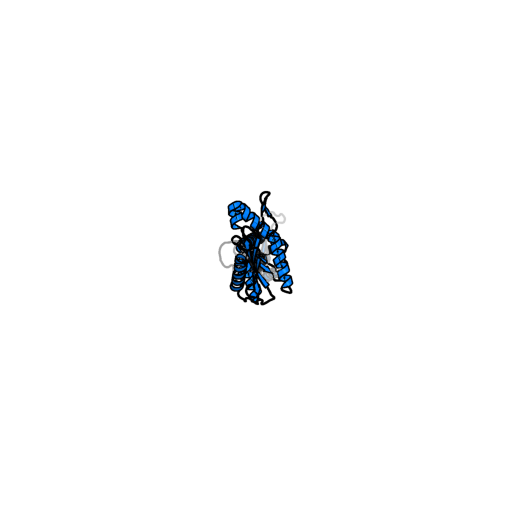 1
ATOM 1245 N N . GLU A 1 164 ? 1.732 8.891 -13.644 1.00 93.19 164 GLU A N 1
ATOM 1246 C CA . GLU A 1 164 ? 0.302 8.542 -13.683 1.00 93.19 164 GLU A CA 1
ATOM 1247 C C . GLU A 1 164 ? 0.019 7.222 -12.950 1.00 93.19 164 GLU A C 1
ATOM 1249 O O . GLU A 1 164 ? -0.891 7.139 -12.122 1.00 93.19 164 GLU A O 1
ATOM 1254 N N . ILE A 1 165 ? 0.865 6.206 -13.155 1.00 92.00 165 ILE A N 1
ATOM 1255 C CA . ILE A 1 165 ? 0.770 4.925 -12.436 1.00 92.00 165 ILE A CA 1
ATOM 1256 C C . ILE A 1 165 ? 0.905 5.131 -10.923 1.00 92.00 165 ILE A C 1
ATOM 1258 O O . ILE A 1 165 ? 0.125 4.575 -10.152 1.00 92.00 165 ILE A O 1
ATOM 1262 N N . ASN A 1 166 ? 1.850 5.960 -10.472 1.00 92.44 166 ASN A N 1
ATOM 1263 C CA . ASN A 1 166 ? 1.987 6.275 -9.048 1.00 92.44 166 ASN A CA 1
ATOM 1264 C C . ASN A 1 166 ? 0.760 7.006 -8.474 1.00 92.44 166 ASN A C 1
ATOM 1266 O O . ASN A 1 166 ? 0.400 6.773 -7.315 1.00 92.44 166 ASN A O 1
ATOM 1270 N N . GLY A 1 167 ? 0.109 7.867 -9.264 1.00 92.69 167 GLY A N 1
ATOM 1271 C CA . GLY A 1 167 ? -1.159 8.502 -8.890 1.00 92.69 167 GLY A CA 1
ATOM 1272 C C . GLY A 1 167 ? -2.279 7.477 -8.693 1.00 92.69 167 GLY A C 1
ATOM 1273 O O . GLY A 1 167 ? -2.967 7.486 -7.667 1.00 92.69 167 GLY A O 1
ATOM 1274 N N . MET A 1 168 ? -2.395 6.524 -9.621 1.00 92.06 168 MET A N 1
ATOM 1275 C CA . MET A 1 168 ? -3.350 5.416 -9.532 1.00 92.06 168 MET A CA 1
ATOM 1276 C C . MET A 1 168 ? -3.087 4.521 -8.312 1.00 92.06 168 MET A C 1
ATOM 1278 O O . MET A 1 168 ? -4.012 4.247 -7.549 1.00 92.06 168 MET A O 1
ATOM 1282 N N . LEU A 1 169 ? -1.830 4.124 -8.072 1.00 91.88 169 LEU A N 1
ATOM 1283 C CA . LEU A 1 169 ? -1.440 3.332 -6.896 1.00 91.88 169 LEU A CA 1
ATOM 1284 C C . LEU A 1 169 ? -1.781 4.046 -5.583 1.00 91.88 169 LEU A C 1
ATOM 1286 O O . LEU A 1 169 ? -2.266 3.419 -4.645 1.00 91.88 169 LEU A O 1
ATOM 1290 N N . SER A 1 170 ? -1.571 5.362 -5.524 1.00 92.19 170 SER A N 1
ATOM 1291 C CA . SER A 1 170 ? -1.903 6.155 -4.334 1.00 92.19 170 SER A CA 1
ATOM 1292 C C . SER A 1 170 ? -3.412 6.195 -4.085 1.00 92.19 170 SER A C 1
ATOM 1294 O O . SER A 1 170 ? -3.846 6.075 -2.942 1.00 92.19 170 SER A O 1
ATOM 1296 N N . SER A 1 171 ? -4.212 6.291 -5.150 1.00 91.75 171 SER A N 1
ATOM 1297 C CA . SER A 1 171 ? -5.676 6.235 -5.055 1.00 91.75 171 SER A CA 1
ATOM 1298 C C . SER A 1 171 ? -6.152 4.865 -4.571 1.00 91.75 171 SER A C 1
ATOM 1300 O O . SER A 1 171 ? -6.959 4.788 -3.649 1.00 91.75 171 SER A O 1
ATOM 1302 N N . LEU A 1 172 ? -5.610 3.776 -5.129 1.00 89.25 172 LEU A N 1
ATOM 1303 C CA . LEU A 1 172 ? -5.920 2.410 -4.689 1.00 89.25 172 LEU A CA 1
ATOM 1304 C C . LEU A 1 172 ? -5.572 2.185 -3.216 1.00 89.25 172 LEU A C 1
ATOM 1306 O O . LEU A 1 172 ? -6.379 1.632 -2.474 1.00 89.25 172 LEU A O 1
ATOM 1310 N N . GLN A 1 173 ? -4.404 2.659 -2.778 1.00 88.31 173 GLN A N 1
ATOM 1311 C CA . GLN A 1 173 ? -3.994 2.581 -1.377 1.00 88.31 173 GLN A CA 1
ATOM 1312 C C . GLN A 1 173 ? -4.974 3.332 -0.459 1.00 88.31 173 GLN A C 1
ATOM 1314 O O . GLN A 1 173 ? -5.354 2.807 0.587 1.00 88.31 173 GLN A O 1
ATOM 1319 N N . ALA A 1 174 ? -5.408 4.536 -0.845 1.00 86.75 174 ALA A N 1
ATOM 1320 C CA . ALA A 1 174 ? -6.390 5.303 -0.080 1.00 86.75 174 ALA A CA 1
ATOM 1321 C C . ALA A 1 174 ? -7.747 4.579 0.001 1.00 86.75 174 ALA A C 1
ATOM 1323 O O . ALA A 1 174 ? -8.316 4.468 1.087 1.00 86.75 174 ALA A O 1
ATOM 1324 N N . TYR A 1 175 ? -8.226 4.012 -1.113 1.00 85.94 175 TYR A N 1
ATOM 1325 C CA . TYR A 1 175 ? -9.450 3.205 -1.129 1.00 85.94 175 TYR A CA 1
ATOM 1326 C C . TYR A 1 175 ? -9.345 1.971 -0.230 1.00 85.94 175 TYR A C 1
ATOM 1328 O O . TYR A 1 175 ? -10.264 1.699 0.537 1.00 85.94 175 TYR A O 1
ATOM 1336 N N . GLN A 1 176 ? -8.222 1.249 -0.266 1.00 83.81 176 GLN A N 1
ATOM 1337 C CA . GLN A 1 176 ? -8.009 0.092 0.604 1.00 83.81 176 GLN A CA 1
ATOM 1338 C C . GLN A 1 176 ? -8.012 0.495 2.085 1.00 83.81 176 GLN A C 1
ATOM 1340 O O . GLN A 1 176 ? -8.618 -0.188 2.909 1.00 83.81 176 GLN A O 1
ATOM 1345 N N . GLN A 1 177 ? -7.380 1.619 2.436 1.00 82.12 177 GLN A N 1
ATOM 1346 C CA . GLN A 1 177 ? -7.410 2.143 3.804 1.00 82.12 177 GLN A CA 1
ATOM 1347 C C . GLN A 1 177 ? -8.824 2.537 4.235 1.00 82.12 177 GLN A C 1
ATOM 1349 O O . GLN A 1 177 ? -9.214 2.261 5.368 1.00 82.12 177 GLN A O 1
ATOM 1354 N N . GLN A 1 178 ? -9.606 3.148 3.346 1.00 79.12 178 GLN A N 1
ATOM 1355 C CA . GLN A 1 178 ? -10.994 3.498 3.627 1.00 79.12 178 GLN A CA 1
ATOM 1356 C C . GLN A 1 178 ? -11.865 2.250 3.823 1.00 79.12 178 GLN A C 1
ATOM 1358 O O . GLN A 1 178 ? -12.611 2.190 4.796 1.00 79.12 178 GLN A O 1
ATOM 1363 N N . LEU A 1 179 ? -11.730 1.239 2.959 1.00 78.31 179 LEU A N 1
ATOM 1364 C CA . LEU A 1 179 ? -12.431 -0.041 3.099 1.00 78.31 179 LEU A CA 1
ATOM 1365 C C . LEU A 1 179 ? -12.044 -0.755 4.396 1.00 78.31 179 LEU A C 1
ATOM 1367 O O . LEU A 1 179 ? -12.910 -1.249 5.107 1.00 78.31 179 LEU A O 1
ATOM 1371 N N . SER A 1 180 ? -10.754 -0.755 4.740 1.00 72.31 180 SER A N 1
ATOM 1372 C CA . SER A 1 180 ? -10.266 -1.299 6.009 1.00 72.31 180 SER A CA 1
ATOM 1373 C C . SER A 1 180 ? -10.892 -0.567 7.202 1.00 72.31 180 SER A C 1
ATOM 1375 O O . SER A 1 180 ? -11.449 -1.201 8.093 1.00 72.31 180 SER A O 1
ATOM 1377 N N . ARG A 1 181 ? -10.926 0.773 7.185 1.00 68.75 181 ARG A N 1
ATOM 1378 C CA . ARG A 1 181 ? -11.612 1.552 8.229 1.00 68.75 181 ARG A CA 1
ATOM 1379 C C . ARG A 1 181 ? -13.102 1.217 8.325 1.00 68.75 181 ARG A C 1
ATOM 1381 O O . ARG A 1 181 ? -13.609 1.087 9.430 1.00 68.75 181 ARG A O 1
ATOM 1388 N N . GLN A 1 182 ? -13.786 1.032 7.199 1.00 73.75 182 GLN A N 1
ATOM 1389 C CA . GLN A 1 182 ? -15.194 0.617 7.191 1.00 73.75 182 GLN A CA 1
ATOM 1390 C C . GLN A 1 182 ? -15.399 -0.815 7.706 1.00 73.75 182 GLN A C 1
ATOM 1392 O O . GLN A 1 182 ? -16.446 -1.112 8.270 1.00 73.75 182 GLN A O 1
ATOM 1397 N N . ALA A 1 183 ? -14.416 -1.700 7.528 1.00 79.75 183 ALA A N 1
ATOM 1398 C CA . ALA A 1 183 ? -14.499 -3.091 7.958 1.00 79.75 183 ALA A CA 1
ATOM 1399 C C . ALA A 1 183 ? -14.188 -3.294 9.450 1.00 79.75 183 ALA A C 1
ATOM 1401 O O . ALA A 1 183 ? -14.712 -4.236 10.038 1.00 79.75 183 ALA A O 1
ATOM 1402 N N . PHE A 1 184 ? -13.355 -2.441 10.060 1.00 88.56 184 PHE A N 1
ATOM 1403 C CA . PHE A 1 184 ? -12.828 -2.634 11.423 1.00 88.56 184 PHE A CA 1
ATOM 1404 C C . PHE A 1 184 ? -13.374 -1.675 12.485 1.00 88.56 184 PHE A C 1
ATOM 1406 O O . PHE A 1 184 ? -13.100 -1.873 13.668 1.00 88.56 184 PHE A O 1
ATOM 1413 N N . TYR A 1 185 ? -14.134 -0.650 12.101 1.00 92.06 185 TYR A N 1
ATOM 1414 C CA . TYR A 1 185 ? -14.661 0.346 13.034 1.00 92.06 185 TYR A CA 1
ATOM 1415 C C . TYR A 1 185 ? -16.183 0.456 12.934 1.00 92.06 185 TYR A C 1
ATOM 1417 O O . TYR A 1 185 ? -16.768 0.285 11.864 1.00 92.06 185 TYR A O 1
ATOM 1425 N N . ASP A 1 186 ? -16.822 0.737 14.065 1.00 92.94 186 ASP A N 1
ATOM 1426 C CA . ASP A 1 186 ? -18.244 1.038 14.165 1.00 92.94 186 ASP A CA 1
ATOM 1427 C C . ASP A 1 186 ? -18.538 2.398 13.493 1.00 92.94 186 ASP A C 1
ATOM 1429 O O . ASP A 1 186 ? -17.829 3.380 13.743 1.00 92.94 186 ASP A O 1
ATOM 1433 N N . PRO A 1 187 ? -19.555 2.488 12.618 1.00 89.62 187 PRO A N 1
ATOM 1434 C CA . PRO A 1 187 ? -19.825 3.704 11.854 1.00 89.62 187 PRO A CA 1
ATOM 1435 C C . PRO A 1 187 ? -20.398 4.854 12.692 1.00 89.62 187 PRO A C 1
ATOM 1437 O O . PRO A 1 187 ? -20.312 5.996 12.244 1.00 89.62 187 PRO A O 1
ATOM 1440 N N . LEU A 1 188 ? -20.978 4.576 13.866 1.00 93.50 188 LEU A N 1
ATOM 1441 C CA . LEU A 1 188 ? -21.568 5.586 14.744 1.00 93.50 188 LEU A CA 1
ATOM 1442 C C . LEU A 1 188 ? -20.528 6.134 15.726 1.00 93.50 188 LEU A C 1
ATOM 1444 O O . LEU A 1 188 ? -20.319 7.341 15.794 1.00 93.50 188 LEU A O 1
ATOM 1448 N N . THR A 1 189 ? -19.874 5.257 16.488 1.00 93.56 189 THR A N 1
ATOM 1449 C CA . THR A 1 189 ? -18.961 5.660 17.570 1.00 93.56 189 THR A CA 1
ATOM 1450 C C . THR A 1 189 ? -17.510 5.788 17.119 1.00 93.56 189 THR A C 1
ATOM 1452 O O . THR A 1 189 ? -16.692 6.338 17.855 1.00 93.56 189 THR A O 1
ATOM 1455 N N . HIS A 1 190 ? -17.170 5.273 15.930 1.00 91.69 190 HIS A N 1
ATOM 1456 C CA . HIS A 1 190 ? -15.796 5.143 15.429 1.00 91.69 190 HIS A CA 1
ATOM 1457 C C . HIS A 1 190 ? -14.868 4.329 16.339 1.00 91.69 190 HIS A C 1
ATOM 1459 O O . HIS A 1 190 ? -13.645 4.384 16.192 1.00 91.69 190 HIS A O 1
ATOM 1465 N N . LEU A 1 191 ? -15.437 3.542 17.254 1.00 95.00 191 LEU A N 1
ATOM 1466 C CA . LEU A 1 191 ? -14.691 2.561 18.026 1.00 95.00 191 LEU A CA 1
ATOM 1467 C C . LEU A 1 191 ? -14.366 1.341 17.159 1.00 95.00 191 LEU A C 1
ATOM 1469 O O . LEU A 1 191 ? -15.118 1.032 16.234 1.00 95.00 191 LEU A O 1
ATOM 1473 N N . PRO A 1 192 ? -13.273 0.621 17.446 1.00 95.19 192 PRO A N 1
ATOM 1474 C CA . PRO A 1 192 ? -13.081 -0.753 17.003 1.00 95.19 192 PRO A CA 1
ATOM 1475 C C . PRO A 1 192 ? -14.373 -1.578 17.067 1.00 95.19 192 PRO A C 1
ATOM 1477 O O . PRO A 1 192 ? -15.116 -1.519 18.048 1.00 95.19 192 PRO A O 1
ATOM 1480 N N . ASN A 1 193 ? -14.652 -2.345 16.021 1.00 94.62 193 ASN A N 1
ATOM 1481 C CA . ASN A 1 193 ? -15.802 -3.240 15.986 1.00 94.62 193 ASN A CA 1
ATOM 1482 C C . ASN A 1 193 ? -15.409 -4.672 16.383 1.00 94.62 193 ASN A C 1
ATOM 1484 O O . ASN A 1 193 ? -14.245 -4.974 16.670 1.00 94.62 193 ASN A O 1
ATOM 1488 N N . ARG A 1 194 ? -16.387 -5.583 16.340 1.00 93.62 194 ARG A N 1
ATOM 1489 C CA . ARG A 1 194 ? -16.183 -7.008 16.633 1.00 93.62 194 ARG A CA 1
ATOM 1490 C C . ARG A 1 194 ? -15.037 -7.635 15.828 1.00 93.62 194 ARG A C 1
ATOM 1492 O O . ARG A 1 194 ? -14.317 -8.463 16.370 1.00 93.62 194 ARG A O 1
ATOM 1499 N N . LEU A 1 195 ? -14.848 -7.261 14.561 1.00 91.81 195 LEU A N 1
ATOM 1500 C CA . LEU A 1 195 ? -13.801 -7.844 13.719 1.00 91.81 195 LEU A CA 1
ATOM 1501 C C . LEU A 1 195 ? -12.399 -7.477 14.229 1.00 91.81 195 LEU A C 1
ATOM 1503 O O . LEU A 1 195 ? -11.540 -8.352 14.341 1.00 91.81 195 LEU A O 1
ATOM 1507 N N . LEU A 1 196 ? -12.180 -6.205 14.582 1.00 93.56 196 LEU A N 1
ATOM 1508 C CA . LEU A 1 196 ? -10.893 -5.745 15.116 1.00 93.56 196 LEU A CA 1
ATOM 1509 C C . LEU A 1 196 ? -10.614 -6.322 16.511 1.00 93.56 196 LEU A C 1
ATOM 1511 O O . LEU A 1 196 ? -9.475 -6.684 16.806 1.00 93.56 196 LEU A O 1
ATOM 1515 N N . LEU A 1 197 ? -11.655 -6.454 17.340 1.00 95.19 197 LEU A N 1
ATOM 1516 C CA . LEU A 1 197 ? -11.573 -7.111 18.645 1.00 95.19 197 LEU A CA 1
ATOM 1517 C C . LEU A 1 197 ? -11.071 -8.555 18.523 1.00 95.19 197 LEU A C 1
ATOM 1519 O O . LEU A 1 197 ? -10.108 -8.917 19.197 1.00 95.19 197 LEU A O 1
ATOM 1523 N N . MET A 1 198 ? -11.697 -9.360 17.654 1.00 94.44 198 MET A N 1
ATOM 1524 C CA . MET A 1 198 ? -11.309 -10.764 17.461 1.00 94.44 198 MET A CA 1
ATOM 1525 C C . MET A 1 198 ? -9.862 -10.869 17.007 1.00 94.44 198 MET A C 1
ATOM 1527 O O . MET A 1 198 ? -9.103 -11.628 17.594 1.00 94.44 198 MET A O 1
ATOM 1531 N N . GLN A 1 199 ? -9.449 -10.049 16.033 1.00 92.56 199 GLN A N 1
ATOM 1532 C CA . GLN A 1 199 ? -8.064 -10.035 15.565 1.00 92.56 199 GLN A CA 1
ATOM 1533 C C . GLN A 1 199 ? -7.079 -9.731 16.706 1.00 92.56 199 GLN A C 1
ATOM 1535 O O . GLN A 1 199 ? -6.020 -10.353 16.790 1.00 92.56 199 GLN A O 1
ATOM 1540 N N . LYS A 1 200 ? -7.419 -8.793 17.598 1.00 92.62 200 LYS A N 1
ATOM 1541 C CA . LYS A 1 200 ? -6.562 -8.435 18.734 1.00 92.62 200 LYS A CA 1
ATOM 1542 C C . LYS A 1 200 ? -6.479 -9.533 19.787 1.00 92.62 200 LYS A C 1
ATOM 1544 O O . LYS A 1 200 ? -5.379 -9.826 20.250 1.00 92.62 200 LYS A O 1
ATOM 1549 N N . LEU A 1 201 ? -7.596 -10.165 20.129 1.00 92.25 201 LEU A N 1
ATOM 1550 C CA . LEU A 1 201 ? -7.591 -11.312 21.038 1.00 92.25 201 LEU A CA 1
ATOM 1551 C C . LEU A 1 201 ? -6.840 -12.509 20.443 1.00 92.25 201 LEU A C 1
ATOM 1553 O O . LEU A 1 201 ? -6.073 -13.157 21.150 1.00 92.25 201 LEU A O 1
ATOM 1557 N N . ASP A 1 202 ? -6.975 -12.756 19.142 1.00 92.38 202 ASP A N 1
ATOM 1558 C CA . ASP A 1 202 ? -6.196 -13.762 18.416 1.00 92.38 202 ASP A CA 1
ATOM 1559 C C . ASP A 1 202 ? -4.685 -13.501 18.518 1.00 92.38 202 ASP A C 1
ATOM 1561 O O . ASP A 1 202 ? -3.894 -14.417 18.738 1.00 92.38 202 ASP A O 1
ATOM 1565 N N . GLU A 1 203 ? -4.264 -12.241 18.360 1.00 91.38 203 GLU A N 1
ATOM 1566 C CA . GLU A 1 203 ? -2.861 -11.840 18.508 1.00 91.38 203 GLU A CA 1
ATOM 1567 C C . GLU A 1 203 ? -2.348 -12.075 19.939 1.00 91.38 203 GLU A C 1
ATOM 1569 O O . GLU A 1 203 ? -1.234 -12.579 20.103 1.00 91.38 203 GLU A O 1
ATOM 1574 N N . ILE A 1 204 ? -3.143 -11.730 20.959 1.00 90.12 204 ILE A N 1
ATOM 1575 C CA . ILE A 1 204 ? -2.799 -11.898 22.383 1.00 90.12 204 ILE A CA 1
ATOM 1576 C C . ILE A 1 204 ? -2.678 -13.388 22.734 1.00 90.12 204 ILE A C 1
ATOM 1578 O O . ILE A 1 204 ? -1.639 -13.835 23.224 1.00 90.12 204 ILE A O 1
ATOM 1582 N N . THR A 1 205 ? -3.702 -14.176 22.406 1.00 89.69 205 THR A N 1
ATOM 1583 C CA . THR A 1 205 ? -3.774 -15.610 22.730 1.00 89.69 205 THR A CA 1
ATOM 1584 C C . THR A 1 205 ? -2.692 -16.428 22.021 1.00 89.69 205 THR A C 1
ATOM 1586 O O . THR A 1 205 ? -2.118 -17.336 22.625 1.00 89.69 205 THR A O 1
ATOM 1589 N N . LYS A 1 206 ? -2.343 -16.084 20.769 1.00 89.12 206 LYS A N 1
ATOM 1590 C CA . LYS A 1 206 ? -1.262 -16.746 20.009 1.00 89.12 206 LYS A CA 1
ATOM 1591 C C . LYS A 1 206 ? 0.131 -16.406 20.519 1.00 89.12 206 LYS A C 1
ATOM 1593 O O . LYS A 1 206 ? 1.005 -17.270 20.489 1.00 89.12 206 LYS A O 1
ATOM 1598 N N . LYS A 1 207 ? 0.362 -15.161 20.946 1.00 86.50 207 LYS A N 1
ATOM 1599 C CA . LYS A 1 207 ? 1.649 -14.759 21.533 1.00 86.50 207 LYS A CA 1
ATOM 1600 C C . LYS A 1 207 ? 1.877 -15.375 22.911 1.00 86.50 207 LYS A C 1
ATOM 1602 O O . LYS A 1 207 ? 3.034 -15.502 23.297 1.00 86.50 207 LYS A O 1
ATOM 1607 N N . GLN A 1 208 ? 0.803 -15.771 23.602 1.00 80.31 208 GLN A N 1
ATOM 1608 C CA . GLN A 1 208 ? 0.840 -16.264 24.983 1.00 80.31 208 GLN A CA 1
ATOM 1609 C C . GLN A 1 208 ? 1.543 -15.286 25.929 1.00 80.31 208 GLN A C 1
ATOM 1611 O O . GLN A 1 208 ? 2.300 -15.686 26.810 1.00 80.31 208 GLN A O 1
ATOM 1616 N N . ASP A 1 209 ? 1.329 -13.992 25.695 1.00 68.50 209 ASP A N 1
ATOM 1617 C CA . ASP A 1 209 ? 2.047 -12.925 26.377 1.00 68.50 209 ASP A CA 1
ATOM 1618 C C . ASP A 1 209 ? 1.106 -12.160 27.310 1.00 68.50 209 ASP A C 1
ATOM 1620 O O . ASP A 1 209 ? 0.068 -11.650 26.884 1.00 68.50 209 ASP A O 1
ATOM 1624 N N . GLY A 1 210 ? 1.495 -12.080 28.582 1.00 79.44 210 GLY A N 1
ATOM 1625 C CA . GLY A 1 210 ? 0.806 -11.304 29.608 1.00 79.44 210 GLY A CA 1
ATOM 1626 C C . GLY A 1 210 ? -0.525 -11.878 30.109 1.00 79.44 210 GLY A C 1
ATOM 1627 O O . GLY A 1 210 ? -0.929 -12.995 29.796 1.00 79.44 210 GLY A O 1
ATOM 1628 N N . HIS A 1 211 ? -1.186 -11.075 30.944 1.00 88.00 211 HIS A N 1
ATOM 1629 C CA . HIS A 1 211 ? -2.561 -11.289 31.385 1.00 88.00 211 HIS A CA 1
ATOM 1630 C C . HIS A 1 211 ? -3.416 -10.173 30.790 1.00 88.00 211 HIS A C 1
ATOM 1632 O O . HIS A 1 211 ? -2.996 -9.015 30.747 1.00 88.00 211 HIS A O 1
ATOM 1638 N N . THR A 1 212 ? -4.623 -10.501 30.345 1.00 93.69 212 THR A N 1
ATOM 1639 C CA . THR A 1 212 ? -5.549 -9.511 29.785 1.00 93.69 212 THR A CA 1
ATOM 1640 C C . THR A 1 212 ? -6.909 -9.704 30.418 1.00 93.69 212 THR A C 1
ATOM 1642 O O . THR A 1 212 ? -7.421 -10.819 30.469 1.00 93.69 212 THR A O 1
ATOM 1645 N N . ALA A 1 213 ? -7.507 -8.621 30.901 1.00 95.56 213 ALA A N 1
ATOM 1646 C CA . ALA A 1 213 ? -8.891 -8.636 31.339 1.00 95.56 213 ALA A CA 1
ATOM 1647 C C . ALA A 1 213 ? -9.795 -8.274 30.157 1.00 95.56 213 ALA A C 1
ATOM 1649 O O . ALA A 1 213 ? -9.600 -7.241 29.515 1.00 95.56 213 ALA A O 1
ATOM 1650 N N . ILE A 1 214 ? -10.776 -9.129 29.888 1.00 96.81 214 ILE A N 1
ATOM 1651 C CA . ILE A 1 214 ? -11.838 -8.937 28.907 1.00 96.81 214 ILE A CA 1
ATOM 1652 C C . ILE A 1 214 ? -13.075 -8.508 29.684 1.00 96.81 214 ILE A C 1
ATOM 1654 O O . ILE A 1 214 ? -13.625 -9.281 30.467 1.00 96.81 214 ILE A O 1
ATOM 1658 N N . LEU A 1 215 ? -13.495 -7.267 29.492 1.00 97.56 215 LEU A N 1
ATOM 1659 C CA . LEU A 1 215 ? -14.672 -6.706 30.132 1.00 97.56 215 LEU A CA 1
ATOM 1660 C C . LEU A 1 215 ? -15.778 -6.634 29.083 1.00 97.56 215 LEU A C 1
ATOM 1662 O O . LEU A 1 215 ? -15.588 -5.997 28.051 1.00 97.56 215 LEU A O 1
ATOM 1666 N N . PHE A 1 216 ? -16.920 -7.256 29.349 1.00 98.00 216 PHE A N 1
ATOM 1667 C CA . PHE A 1 216 ? -18.151 -7.078 28.587 1.00 98.00 216 PHE A CA 1
ATOM 1668 C C . PHE A 1 216 ? -19.009 -6.043 29.307 1.00 98.00 216 PHE A C 1
ATOM 1670 O O . PHE A 1 216 ? -19.279 -6.198 30.496 1.00 98.00 216 PHE A O 1
ATOM 1677 N N . LEU A 1 217 ? -19.395 -4.976 28.618 1.00 97.31 217 LEU A N 1
ATOM 1678 C CA . LEU A 1 217 ? -20.105 -3.835 29.181 1.00 97.31 217 LEU A CA 1
ATOM 1679 C C . LEU A 1 217 ? -21.428 -3.646 28.450 1.00 97.31 217 LEU A C 1
ATOM 1681 O O . LEU A 1 217 ? -21.465 -3.659 27.222 1.00 97.31 217 LEU A O 1
ATOM 1685 N N . ASP A 1 218 ? -22.484 -3.392 29.206 1.00 96.75 218 ASP A N 1
ATOM 1686 C CA . ASP A 1 218 ? -23.802 -3.074 28.667 1.00 96.75 218 ASP A CA 1
ATOM 1687 C C . ASP A 1 218 ? -24.407 -1.882 29.415 1.00 96.75 218 ASP A C 1
ATOM 1689 O O . ASP A 1 218 ? -24.354 -1.822 30.652 1.00 96.75 218 ASP A O 1
ATOM 1693 N N . LEU A 1 219 ? -24.915 -0.903 28.659 1.00 95.75 219 LEU A N 1
ATOM 1694 C CA . LEU A 1 219 ? -25.476 0.323 29.223 1.00 95.75 219 LEU A CA 1
ATOM 1695 C C . LEU A 1 219 ? -26.883 0.086 29.777 1.00 95.75 219 LEU A C 1
ATOM 1697 O O . LEU A 1 219 ? -27.879 -0.044 29.063 1.00 95.75 219 LEU A O 1
ATOM 1701 N N . ASP A 1 220 ? -26.986 0.147 31.096 1.00 94.06 220 ASP A N 1
ATOM 1702 C CA . ASP A 1 220 ? -28.233 -0.053 31.809 1.00 94.06 220 ASP A CA 1
ATOM 1703 C C . ASP A 1 220 ? -29.242 1.060 31.494 1.00 94.06 220 ASP A C 1
ATOM 1705 O O . ASP A 1 220 ? -28.998 2.242 31.742 1.00 94.06 220 ASP A O 1
ATOM 1709 N N . GLY A 1 221 ? -30.418 0.667 30.993 1.00 90.00 221 GLY A N 1
ATOM 1710 C CA . GLY A 1 221 ? -31.520 1.594 30.703 1.00 90.00 221 GLY A CA 1
ATOM 1711 C C . GLY A 1 221 ? -31.417 2.300 29.348 1.00 90.00 221 GLY A C 1
ATOM 1712 O O . GLY A 1 221 ? -32.242 3.161 29.051 1.00 90.00 221 GLY A O 1
ATOM 1713 N N . PHE A 1 222 ? -30.471 1.917 28.482 1.00 93.88 222 PHE A N 1
ATOM 1714 C CA . PHE A 1 222 ? -30.307 2.537 27.162 1.00 93.88 222 PHE A CA 1
ATOM 1715 C C . PHE A 1 222 ? -31.577 2.492 26.298 1.00 93.88 222 PHE A C 1
ATOM 1717 O O . PHE A 1 222 ? -31.928 3.466 25.629 1.00 93.88 222 PHE A O 1
ATOM 1724 N N . LYS A 1 223 ? -32.326 1.385 26.350 1.00 92.81 223 LYS A N 1
ATOM 1725 C CA . LYS A 1 223 ? -33.616 1.279 25.657 1.00 92.81 223 LYS A CA 1
ATOM 1726 C C . LYS A 1 223 ? -34.637 2.307 26.158 1.00 92.81 223 LYS A C 1
ATOM 1728 O O . LYS A 1 223 ? -35.309 2.926 25.344 1.00 92.81 223 LYS A O 1
ATOM 1733 N N . GLU A 1 224 ? -34.716 2.532 27.468 1.00 92.56 224 GLU A N 1
ATOM 1734 C CA . GLU A 1 224 ? -35.633 3.519 28.059 1.00 92.56 224 GLU A CA 1
ATOM 1735 C C . GLU A 1 224 ? -35.270 4.945 27.623 1.00 92.56 224 GLU A C 1
ATOM 1737 O O . GLU A 1 224 ? -36.158 5.766 27.387 1.00 92.56 224 GLU A O 1
ATOM 1742 N N . ILE A 1 225 ? -33.976 5.228 27.439 1.00 91.19 225 ILE A N 1
ATOM 1743 C CA . ILE A 1 225 ? -33.493 6.499 26.882 1.00 91.19 225 ILE A CA 1
ATOM 1744 C C . ILE A 1 225 ? -33.944 6.663 25.433 1.00 91.19 225 ILE A C 1
ATOM 1746 O O . ILE A 1 225 ? -34.484 7.713 25.090 1.00 91.19 225 ILE A O 1
ATOM 1750 N N . ASN A 1 226 ? -33.785 5.634 24.598 1.00 92.81 226 ASN A N 1
ATOM 1751 C CA . ASN A 1 226 ? -34.272 5.673 23.217 1.00 92.81 226 ASN A CA 1
ATOM 1752 C C . ASN A 1 226 ? -35.790 5.863 23.145 1.00 92.81 226 ASN A C 1
ATOM 1754 O O . ASN A 1 226 ? -36.266 6.651 22.331 1.00 92.81 226 ASN A O 1
ATOM 1758 N N . ASP A 1 227 ? -36.539 5.179 24.008 1.00 93.25 227 ASP A N 1
ATOM 1759 C CA . ASP A 1 227 ? -38.000 5.250 24.032 1.00 93.25 227 ASP A CA 1
ATOM 1760 C C . ASP A 1 227 ? -38.498 6.618 24.548 1.00 93.25 227 ASP A C 1
ATOM 1762 O O . ASP A 1 227 ? -39.526 7.117 24.089 1.00 93.25 227 ASP A O 1
ATOM 1766 N N . THR A 1 228 ? -37.761 7.255 25.467 1.00 91.12 228 THR A N 1
ATOM 1767 C CA . THR A 1 228 ? -38.139 8.543 26.085 1.00 91.12 228 THR A CA 1
ATOM 1768 C C . THR A 1 228 ? -37.663 9.757 25.284 1.00 91.12 228 THR A C 1
ATOM 1770 O O . THR A 1 228 ? -38.388 10.746 25.162 1.00 91.12 228 THR A O 1
ATOM 1773 N N . TYR A 1 229 ? -36.441 9.705 24.751 1.00 88.38 229 TYR A N 1
ATOM 1774 C CA . TYR A 1 229 ? -35.745 10.845 24.140 1.00 88.38 229 TYR A CA 1
ATOM 1775 C C . TYR A 1 229 ? -35.453 10.653 22.645 1.00 88.38 229 TYR A C 1
ATOM 1777 O O . TYR A 1 229 ? -34.939 11.561 21.994 1.00 88.38 229 TYR A O 1
ATOM 1785 N N . GLY A 1 230 ? -35.817 9.501 22.079 1.00 91.44 230 GLY A N 1
ATOM 1786 C CA . GLY A 1 230 ? -35.613 9.169 20.674 1.00 91.44 230 GLY A CA 1
ATOM 1787 C C . GLY A 1 230 ? -34.223 8.604 20.374 1.00 91.44 230 GLY A C 1
ATOM 1788 O O . GLY A 1 230 ? -33.249 8.834 21.090 1.00 91.44 230 GLY A O 1
ATOM 1789 N N . HIS A 1 231 ? -34.119 7.890 19.251 1.00 92.50 231 HIS A N 1
ATOM 1790 C CA . HIS A 1 231 ? -32.881 7.225 18.829 1.00 92.50 231 HIS A CA 1
ATOM 1791 C C . HIS A 1 231 ? -31.700 8.179 18.616 1.00 92.50 231 HIS A C 1
ATOM 1793 O O . HIS A 1 231 ? -30.573 7.820 18.929 1.00 92.50 231 HIS A O 1
ATOM 1799 N N . ALA A 1 232 ? -31.940 9.411 18.154 1.00 90.94 232 ALA A N 1
ATOM 1800 C CA . ALA A 1 232 ? -30.875 10.402 17.990 1.00 90.94 232 ALA A CA 1
ATOM 1801 C C . ALA A 1 232 ? -30.189 10.748 19.327 1.00 90.94 232 ALA A C 1
ATOM 1803 O O . ALA A 1 232 ? -28.975 10.943 19.368 1.00 90.94 232 ALA A O 1
ATOM 1804 N N . CYS A 1 233 ? -30.952 10.776 20.427 1.00 90.75 233 CYS A N 1
ATOM 1805 C CA . CYS A 1 233 ? -30.412 10.982 21.767 1.00 90.75 233 CYS A CA 1
ATOM 1806 C C . CYS A 1 233 ? -29.551 9.794 22.213 1.00 90.75 233 CYS A C 1
ATOM 1808 O O . CYS A 1 233 ? -28.455 9.996 22.735 1.00 90.75 233 CYS A O 1
ATOM 1810 N N . GLY A 1 234 ? -30.017 8.563 21.982 1.00 92.88 234 GLY A N 1
ATOM 1811 C CA . GLY A 1 234 ? -29.231 7.363 22.277 1.00 92.88 234 GLY A CA 1
ATOM 1812 C C . GLY A 1 234 ? -27.948 7.283 21.452 1.00 92.88 234 GLY A C 1
ATOM 1813 O O . GLY A 1 234 ? -26.891 6.967 21.990 1.00 92.88 234 GLY A O 1
ATOM 1814 N N . ASP A 1 235 ? -28.001 7.648 20.174 1.00 94.50 235 ASP A N 1
ATOM 1815 C CA . ASP A 1 235 ? -26.827 7.674 19.303 1.00 94.50 235 ASP A CA 1
ATOM 1816 C C . ASP A 1 235 ? -25.764 8.666 19.804 1.00 94.50 235 ASP A C 1
ATOM 1818 O O . ASP A 1 235 ? -24.584 8.319 19.896 1.00 94.50 235 ASP A O 1
ATOM 1822 N N . MET A 1 236 ? -26.174 9.878 20.200 1.00 92.25 236 MET A N 1
ATOM 1823 C CA . MET A 1 236 ? -25.270 10.868 20.804 1.00 92.25 236 MET A CA 1
ATOM 1824 C C . MET A 1 236 ? -24.672 10.376 22.125 1.00 92.25 236 MET A C 1
ATOM 1826 O O . MET A 1 236 ? -23.473 10.544 22.357 1.00 92.25 236 MET A O 1
ATOM 1830 N N . LEU A 1 237 ? -25.481 9.724 22.960 1.00 92.75 237 LEU A N 1
ATOM 1831 C CA . LEU A 1 237 ? -25.021 9.132 24.211 1.00 92.75 237 LEU A CA 1
ATOM 1832 C C . LEU A 1 237 ? -23.934 8.074 23.969 1.00 92.75 237 LEU A C 1
ATOM 1834 O O . LEU A 1 237 ? -22.894 8.114 24.622 1.00 92.75 237 LEU A O 1
ATOM 1838 N N . LEU A 1 238 ? -24.128 7.168 23.006 1.00 95.25 238 LEU A N 1
ATOM 1839 C CA . LEU A 1 238 ? -23.133 6.146 22.658 1.00 95.25 238 LEU A CA 1
ATOM 1840 C C . LEU A 1 238 ? -21.818 6.760 22.166 1.00 95.25 238 LEU A C 1
ATOM 1842 O O . LEU A 1 238 ? -20.737 6.281 22.519 1.00 95.25 238 LEU A O 1
ATOM 1846 N N . VAL A 1 239 ? -21.901 7.826 21.363 1.00 94.44 239 VAL A N 1
ATOM 1847 C CA . VAL A 1 239 ? -20.727 8.569 20.883 1.00 94.44 239 VAL A CA 1
ATOM 1848 C C . VAL A 1 239 ? -19.974 9.215 22.047 1.00 94.44 239 VAL A C 1
ATOM 1850 O O . VAL A 1 239 ? -18.743 9.123 22.096 1.00 94.44 239 VAL A O 1
ATOM 1853 N N . GLU A 1 240 ? -20.676 9.844 22.993 1.00 92.69 240 GLU A N 1
ATOM 1854 C CA . GLU A 1 240 ? -20.022 10.495 24.131 1.00 92.69 240 GLU A CA 1
ATOM 1855 C C . GLU A 1 240 ? -19.432 9.482 25.112 1.00 92.69 240 GLU A C 1
ATOM 1857 O O . GLU A 1 240 ? -18.292 9.654 25.539 1.00 92.69 240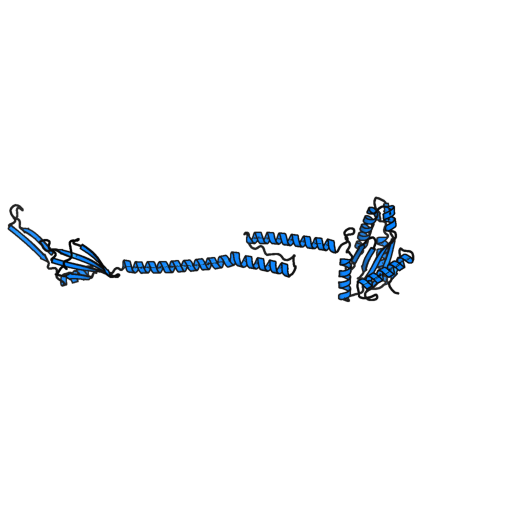 GLU A O 1
ATOM 1862 N N . VAL A 1 241 ? -20.142 8.385 25.399 1.00 93.00 241 VAL A N 1
ATOM 1863 C CA . VAL A 1 241 ? -19.619 7.264 26.198 1.00 93.00 241 VAL A CA 1
ATOM 1864 C C . VAL A 1 241 ? -18.329 6.729 25.576 1.00 93.00 241 VAL A C 1
ATOM 1866 O O . VAL A 1 241 ? -17.309 6.623 26.261 1.00 93.00 241 VAL A O 1
ATOM 1869 N N . GLY A 1 242 ? -18.338 6.478 24.262 1.00 93.25 242 GLY A N 1
ATOM 1870 C CA . GLY A 1 242 ? -17.152 6.073 23.510 1.00 93.25 242 GLY A CA 1
ATOM 1871 C C . GLY A 1 242 ? -15.985 7.039 23.684 1.00 93.25 242 GLY A C 1
ATOM 1872 O O . GLY A 1 242 ? -14.871 6.633 24.023 1.00 93.25 242 GLY A O 1
ATOM 1873 N N . ARG A 1 243 ? -16.246 8.335 23.505 1.00 92.81 243 ARG A N 1
ATOM 1874 C CA . ARG A 1 243 ? -15.231 9.387 23.621 1.00 92.81 243 ARG A CA 1
ATOM 1875 C C . ARG A 1 243 ? -14.681 9.521 25.040 1.00 92.81 243 ARG A C 1
ATOM 1877 O O . ARG A 1 243 ? -13.477 9.705 25.203 1.00 92.81 243 ARG A O 1
ATOM 1884 N N . ASN A 1 244 ? -15.545 9.457 26.045 1.00 91.12 244 ASN A N 1
ATOM 1885 C CA . ASN A 1 244 ? -15.186 9.613 27.449 1.00 91.12 244 ASN A CA 1
ATOM 1886 C C . ASN A 1 244 ? -14.277 8.469 27.909 1.00 91.12 244 ASN A C 1
ATOM 1888 O O . ASN A 1 244 ? -13.211 8.724 28.470 1.00 91.12 244 ASN A O 1
ATOM 1892 N N . VAL A 1 245 ? -14.632 7.229 27.565 1.00 92.88 245 VAL A N 1
ATOM 1893 C CA . VAL A 1 245 ? -13.827 6.044 27.886 1.00 92.88 245 VAL A CA 1
ATOM 1894 C C . VAL A 1 245 ? -12.486 6.047 27.148 1.00 92.88 245 VAL A C 1
ATOM 1896 O O . VAL A 1 245 ? -11.457 5.795 27.770 1.00 92.88 245 VAL A O 1
ATOM 1899 N N . LEU A 1 246 ? -12.457 6.398 25.855 1.00 91.94 246 LEU A N 1
ATOM 1900 C CA . LEU A 1 246 ? -11.218 6.449 25.061 1.00 91.94 246 LEU A CA 1
ATOM 1901 C C . LEU A 1 246 ? -10.130 7.342 25.677 1.00 91.94 246 LEU A C 1
ATOM 1903 O O . LEU A 1 246 ? -8.948 7.047 25.526 1.00 91.94 246 LEU A O 1
ATOM 1907 N N . ARG A 1 247 ? -10.506 8.426 26.370 1.00 89.00 247 ARG A N 1
ATOM 1908 C CA . ARG A 1 247 ? -9.546 9.335 27.026 1.00 89.00 247 ARG A CA 1
ATOM 1909 C C . ARG A 1 247 ? -8.833 8.709 28.228 1.00 89.00 247 ARG A C 1
ATOM 1911 O O . ARG A 1 247 ? -7.830 9.264 28.664 1.00 89.00 247 ARG A O 1
ATOM 1918 N N . GLN A 1 248 ? -9.361 7.613 28.771 1.00 87.94 248 GLN A N 1
ATOM 1919 C CA . GLN A 1 248 ? -8.820 6.916 29.941 1.00 87.94 248 GLN A CA 1
ATOM 1920 C C . GLN A 1 248 ? -7.962 5.698 29.564 1.00 87.94 248 GLN A C 1
ATOM 1922 O O . GLN A 1 248 ? -7.365 5.090 30.447 1.00 87.94 248 GLN A O 1
ATOM 1927 N N . LEU A 1 249 ? -7.929 5.312 28.283 1.00 89.75 249 LEU A N 1
ATOM 1928 C CA . LEU A 1 249 ? -7.200 4.126 27.837 1.00 89.75 249 LEU A CA 1
ATOM 1929 C C . LEU A 1 249 ? -5.697 4.389 27.753 1.00 89.75 249 LEU A C 1
ATOM 1931 O O . LEU A 1 249 ? -5.259 5.444 27.286 1.00 89.75 249 LEU A O 1
ATOM 1935 N N . GLU A 1 250 ? -4.917 3.392 28.155 1.00 89.81 250 GLU A N 1
ATOM 1936 C CA . GLU A 1 250 ? -3.462 3.393 28.031 1.00 89.81 250 GLU A CA 1
ATOM 1937 C C . GLU A 1 250 ? -3.006 2.648 26.767 1.00 89.81 250 GLU A C 1
ATOM 1939 O O . GLU A 1 250 ? -3.789 2.020 26.049 1.00 89.81 250 GLU A O 1
ATOM 1944 N N . GLU A 1 251 ? -1.706 2.716 26.471 1.00 85.69 251 GLU A N 1
ATOM 1945 C CA . GLU A 1 251 ? -1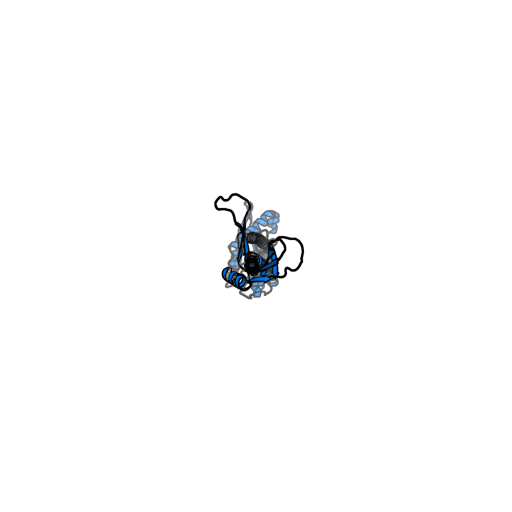.122 1.941 25.380 1.00 85.69 251 GLU A CA 1
ATOM 1946 C C . GLU A 1 251 ? -1.310 0.435 25.634 1.00 85.69 251 GLU A C 1
ATOM 1948 O O . GLU A 1 251 ? -0.896 -0.094 26.662 1.00 85.69 251 GLU A O 1
ATOM 1953 N N . GLY A 1 252 ? -1.944 -0.256 24.682 1.00 84.88 252 GLY A N 1
ATOM 1954 C CA . GLY A 1 252 ? -2.255 -1.687 24.782 1.00 84.88 252 GLY A CA 1
ATOM 1955 C C . GLY A 1 252 ? -3.677 -2.008 25.252 1.00 84.88 252 GLY A C 1
ATOM 1956 O O . GLY A 1 252 ? -4.093 -3.163 25.124 1.00 84.88 252 GLY A O 1
ATOM 1957 N N . ASP A 1 253 ? -4.437 -1.014 25.719 1.00 92.88 253 ASP A N 1
ATOM 1958 C CA . ASP A 1 253 ? -5.865 -1.170 25.994 1.00 92.88 253 ASP A CA 1
ATOM 1959 C C . ASP A 1 253 ? -6.692 -1.005 24.704 1.00 92.88 253 ASP A C 1
ATOM 1961 O O . ASP A 1 253 ? -6.279 -0.358 23.733 1.00 92.88 253 ASP A O 1
ATOM 1965 N N . LEU A 1 254 ? -7.883 -1.604 24.673 1.00 95.06 254 LEU A N 1
ATOM 1966 C CA . LEU A 1 254 ? -8.788 -1.540 23.524 1.00 95.06 254 LEU A CA 1
ATOM 1967 C C . LEU A 1 254 ? -10.225 -1.368 24.005 1.00 95.06 254 LEU A C 1
ATOM 1969 O O . LEU A 1 254 ? -10.660 -2.103 24.881 1.00 95.06 254 LEU A O 1
ATOM 1973 N N . PHE A 1 255 ? -10.984 -0.456 23.401 1.00 97.00 255 PHE A N 1
ATOM 1974 C CA . PHE A 1 255 ? -12.417 -0.309 23.658 1.00 97.00 255 PHE A CA 1
ATOM 1975 C C . PHE A 1 255 ? -13.192 -0.454 22.354 1.00 97.00 255 PHE A C 1
ATOM 1977 O O . PHE A 1 255 ? -12.927 0.258 21.390 1.00 97.00 255 PHE A O 1
ATOM 1984 N N . CYS A 1 256 ? -14.101 -1.420 22.310 1.00 96.56 256 CYS A N 1
ATOM 1985 C CA . CYS A 1 256 ? -14.826 -1.850 21.123 1.00 96.56 256 CYS A CA 1
ATOM 1986 C C . CYS A 1 256 ? -16.330 -1.714 21.335 1.00 96.56 256 CYS A C 1
ATOM 1988 O O . CYS A 1 256 ? -16.814 -1.955 22.438 1.00 96.56 256 CYS A O 1
ATOM 1990 N N . ARG A 1 257 ? -17.076 -1.432 20.266 1.00 96.88 257 ARG A N 1
ATOM 1991 C CA . ARG A 1 257 ? -18.540 -1.567 20.250 1.00 96.88 257 ARG A CA 1
ATOM 1992 C C . ARG A 1 257 ? -18.924 -2.799 19.436 1.00 96.88 257 ARG A C 1
ATOM 1994 O O . ARG A 1 257 ? -18.461 -2.961 18.306 1.00 96.88 257 ARG A O 1
ATOM 2001 N N . LEU A 1 258 ? -19.752 -3.670 20.009 1.00 93.31 258 LEU A N 1
ATOM 2002 C CA . LEU A 1 258 ? -20.256 -4.855 19.307 1.00 93.31 258 LEU A CA 1
ATOM 2003 C C . LEU A 1 258 ? -21.527 -4.552 18.511 1.00 93.31 258 LEU A C 1
ATOM 2005 O O . LEU A 1 258 ? -21.691 -5.052 17.399 1.00 93.31 258 LEU A O 1
ATOM 2009 N N . GLY A 1 259 ? -22.387 -3.703 19.066 1.00 90.69 259 GLY A N 1
ATOM 2010 C CA . GLY A 1 259 ? -23.660 -3.292 18.484 1.00 90.69 259 GLY A CA 1
ATOM 2011 C C . GLY A 1 259 ? -24.601 -2.804 19.582 1.00 90.69 259 GLY A C 1
ATOM 2012 O O . GLY A 1 259 ? -24.403 -3.127 20.746 1.00 90.69 259 GLY A O 1
ATOM 2013 N N . GLY A 1 260 ? -25.599 -1.986 19.234 1.00 92.81 260 GLY A N 1
ATOM 2014 C CA . GLY A 1 260 ? -26.529 -1.442 20.231 1.00 92.81 260 GLY A CA 1
ATOM 2015 C C . GLY A 1 260 ? -25.800 -0.680 21.346 1.00 92.81 260 GLY A C 1
ATOM 2016 O O . GLY A 1 260 ? -25.051 0.259 21.061 1.00 92.81 260 GLY A O 1
ATOM 2017 N N . ASP A 1 261 ? -26.024 -1.108 22.579 1.00 95.19 261 ASP A N 1
ATOM 2018 C CA . ASP A 1 261 ? -25.454 -0.644 23.848 1.00 95.19 261 ASP A CA 1
ATOM 2019 C C . ASP A 1 261 ? -24.333 -1.538 24.406 1.00 95.19 261 ASP A C 1
ATOM 2021 O O . ASP A 1 261 ? -23.855 -1.302 25.517 1.00 95.19 261 ASP A O 1
ATOM 2025 N N . GLU A 1 262 ? -23.881 -2.529 23.635 1.00 96.88 262 GLU A N 1
ATOM 2026 C CA . GLU A 1 262 ? -22.862 -3.488 24.056 1.00 96.88 262 GLU A CA 1
ATOM 2027 C C . GLU A 1 262 ? -21.455 -3.050 23.633 1.00 96.88 262 GLU A C 1
ATOM 2029 O O . GLU A 1 262 ? -21.158 -2.798 22.453 1.00 96.88 262 GLU A O 1
ATOM 2034 N N . PHE A 1 263 ? -20.551 -3.030 24.609 1.00 97.94 263 PHE A N 1
ATOM 2035 C CA . PHE A 1 263 ? -19.144 -2.708 24.432 1.00 97.94 263 PHE A CA 1
ATOM 2036 C C . PHE A 1 263 ? -18.259 -3.804 25.021 1.00 97.94 263 PHE A C 1
ATOM 2038 O O . PHE A 1 263 ? -18.624 -4.482 25.976 1.00 97.94 263 PHE A O 1
ATOM 2045 N N . ILE A 1 264 ? -17.053 -3.944 24.478 1.00 97.75 264 ILE A N 1
ATOM 2046 C CA . ILE A 1 264 ? -16.006 -4.780 25.064 1.00 97.75 264 ILE A CA 1
ATOM 2047 C C . ILE A 1 264 ? -14.760 -3.944 25.290 1.00 97.75 264 ILE A C 1
ATOM 2049 O O . ILE A 1 264 ? -14.343 -3.189 24.413 1.00 97.75 264 ILE A O 1
ATOM 2053 N N . MET A 1 265 ? -14.141 -4.111 26.453 1.00 96.69 265 MET A N 1
ATOM 2054 C CA . MET A 1 265 ? -12.854 -3.515 26.775 1.00 96.69 265 MET A CA 1
ATOM 2055 C C . MET A 1 265 ? -11.805 -4.591 27.034 1.00 96.69 265 MET A C 1
ATOM 2057 O O . MET A 1 265 ? -12.064 -5.550 27.756 1.00 96.69 265 MET A O 1
ATOM 2061 N N . LEU A 1 266 ? -10.614 -4.406 26.472 1.00 96.00 266 LEU A N 1
ATOM 2062 C CA . LEU A 1 266 ? -9.420 -5.173 26.806 1.00 96.00 266 LEU A CA 1
ATOM 2063 C C . LEU A 1 266 ? -8.505 -4.300 27.658 1.00 96.00 266 LEU A C 1
ATOM 2065 O O . LEU A 1 266 ? -8.144 -3.204 27.227 1.00 96.00 266 LEU A O 1
ATOM 2069 N N . LEU A 1 267 ? -8.130 -4.799 28.834 1.00 94.81 267 LEU A N 1
ATOM 2070 C CA . LEU A 1 267 ? -7.158 -4.162 29.720 1.00 94.81 267 LEU A CA 1
ATOM 2071 C C . LEU A 1 267 ? -5.954 -5.082 29.901 1.00 94.81 267 LEU A C 1
ATOM 2073 O O . LEU A 1 267 ? -6.071 -6.157 30.501 1.00 94.81 267 LEU A O 1
ATOM 2077 N N . SER A 1 268 ? -4.803 -4.652 29.387 1.00 90.00 268 SER A N 1
ATOM 2078 C CA . SER A 1 268 ? -3.583 -5.480 29.345 1.00 90.00 268 SER A CA 1
ATOM 2079 C C . SER A 1 268 ? -2.509 -5.010 30.327 1.00 90.00 268 SER A C 1
ATOM 2081 O O . SER A 1 268 ? -1.649 -5.788 30.726 1.00 90.00 268 SER A O 1
ATOM 2083 N N . ASN A 1 269 ? -2.551 -3.739 30.735 1.00 85.06 269 ASN A N 1
ATOM 2084 C CA . ASN A 1 269 ? -1.537 -3.146 31.602 1.00 85.06 269 ASN A CA 1
ATOM 2085 C C . ASN A 1 269 ? -2.035 -3.061 33.052 1.00 85.06 269 ASN A C 1
ATOM 2087 O O . ASN A 1 269 ? -2.631 -2.059 33.444 1.00 85.06 269 ASN A O 1
ATOM 2091 N N . TRP A 1 270 ? -1.859 -4.123 33.838 1.00 90.12 270 TRP A N 1
ATOM 2092 C CA . TRP A 1 270 ? -2.133 -4.114 35.280 1.00 90.12 270 TRP A CA 1
ATOM 2093 C C . TRP A 1 270 ? -1.247 -5.131 36.007 1.00 90.12 270 TRP A C 1
ATOM 2095 O O . TRP A 1 270 ? -1.054 -6.254 35.546 1.00 90.12 270 TRP A O 1
ATOM 2105 N N . ALA A 1 271 ? -0.701 -4.749 37.162 1.00 87.62 271 ALA A N 1
ATOM 2106 C CA . ALA A 1 271 ? 0.217 -5.577 37.942 1.00 87.62 271 ALA A CA 1
ATOM 2107 C C . ALA A 1 271 ? -0.504 -6.526 38.911 1.00 87.62 271 ALA A C 1
ATOM 2109 O O . ALA A 1 271 ? 0.046 -7.553 39.309 1.00 87.62 271 ALA A O 1
ATOM 2110 N N . ASN A 1 272 ? -1.711 -6.169 39.359 1.00 90.06 272 ASN A N 1
ATOM 2111 C CA . ASN A 1 272 ? -2.503 -6.979 40.284 1.00 90.06 272 ASN A CA 1
ATOM 2112 C C . ASN A 1 272 ? -4.003 -6.650 40.202 1.00 90.06 272 ASN A C 1
ATOM 2114 O O . ASN A 1 272 ? -4.422 -5.659 39.605 1.00 90.06 272 ASN A O 1
ATOM 2118 N N . ARG A 1 273 ? -4.825 -7.476 40.861 1.00 88.44 273 ARG A N 1
ATOM 2119 C CA . ARG A 1 273 ? -6.290 -7.340 40.861 1.00 88.44 273 ARG A CA 1
ATOM 2120 C C . ARG A 1 273 ? -6.782 -5.998 41.413 1.00 88.44 273 ARG A C 1
ATOM 2122 O O . ARG A 1 273 ? -7.797 -5.496 40.943 1.00 88.44 273 ARG A O 1
ATOM 2129 N N . THR A 1 274 ? -6.090 -5.408 42.387 1.00 92.88 274 THR A N 1
ATOM 2130 C CA . THR A 1 274 ? -6.472 -4.105 42.958 1.00 92.88 274 THR A CA 1
ATOM 2131 C C . THR A 1 274 ? -6.351 -2.994 41.919 1.00 92.88 274 THR A C 1
ATOM 2133 O O . THR A 1 274 ? -7.232 -2.142 41.826 1.00 92.88 274 THR A O 1
ATOM 2136 N N . GLU A 1 275 ? -5.298 -3.027 41.104 1.00 93.25 275 GLU A N 1
ATOM 2137 C CA . GLU A 1 275 ? -5.104 -2.084 40.001 1.00 93.25 275 GLU A CA 1
ATOM 2138 C C . GLU A 1 275 ? -6.161 -2.264 38.905 1.00 93.25 275 GLU A C 1
ATOM 2140 O O . GLU A 1 275 ? -6.784 -1.284 38.492 1.00 93.25 275 GLU A O 1
ATOM 2145 N N . LEU A 1 276 ? -6.443 -3.513 38.513 1.00 93.19 276 LEU A N 1
ATOM 2146 C CA . LEU A 1 276 ? -7.517 -3.823 37.563 1.00 93.19 276 LEU A CA 1
ATOM 2147 C C . LEU A 1 276 ? -8.869 -3.279 38.049 1.00 93.19 276 LEU A C 1
ATOM 2149 O O . LEU A 1 276 ? -9.577 -2.612 37.300 1.00 93.19 276 LEU A O 1
ATOM 2153 N N . LEU A 1 277 ? -9.213 -3.508 39.319 1.00 93.88 277 LEU A N 1
ATOM 2154 C CA . LEU A 1 277 ? -10.434 -2.966 39.920 1.00 93.88 277 LEU A CA 1
ATOM 2155 C C . LEU A 1 277 ? -10.435 -1.433 39.953 1.00 93.88 277 LEU A C 1
ATOM 2157 O O . LEU A 1 277 ? -11.484 -0.818 39.769 1.00 93.88 277 LEU A O 1
ATOM 2161 N N . GLY A 1 278 ? -9.281 -0.799 40.168 1.00 93.69 278 GLY A N 1
ATOM 2162 C CA . GLY A 1 278 ? -9.130 0.652 40.051 1.00 93.69 278 GLY A CA 1
ATOM 2163 C C . GLY A 1 278 ? -9.511 1.159 38.658 1.00 93.69 278 GLY A C 1
ATOM 2164 O O . GLY A 1 278 ? -10.307 2.095 38.548 1.00 93.69 278 GLY A O 1
ATOM 2165 N N . LYS A 1 279 ? -9.019 0.488 37.607 1.00 93.31 279 LYS A N 1
ATOM 2166 C CA . LYS A 1 279 ? -9.363 0.787 36.208 1.00 93.31 279 LYS A CA 1
ATOM 2167 C C . LYS A 1 279 ? -10.850 0.553 35.919 1.00 93.31 279 LYS A C 1
ATOM 2169 O O . LYS A 1 279 ? -11.503 1.439 35.375 1.00 93.31 279 LYS A O 1
ATOM 2174 N N . VAL A 1 280 ? -11.419 -0.571 36.365 1.00 93.88 280 VAL A N 1
ATOM 2175 C CA . VAL A 1 280 ? -12.859 -0.875 36.221 1.00 93.88 280 VAL A CA 1
ATOM 2176 C C . VAL A 1 280 ? -13.721 0.227 36.846 1.00 93.88 280 VAL A C 1
ATOM 2178 O O . VAL A 1 280 ? -14.632 0.744 36.202 1.00 93.88 280 VAL A O 1
ATOM 2181 N N . HIS A 1 281 ? -13.417 0.653 38.076 1.00 93.38 281 HIS A N 1
ATOM 2182 C CA . HIS A 1 281 ? -14.167 1.731 38.727 1.00 93.38 281 HIS A CA 1
ATOM 2183 C C . HIS A 1 281 ? -14.006 3.084 38.024 1.00 93.38 281 HIS A C 1
ATOM 2185 O O . HIS A 1 281 ? -14.949 3.879 38.018 1.00 93.38 281 HIS A O 1
ATOM 2191 N N . ALA A 1 282 ? -12.833 3.367 37.451 1.00 92.25 282 ALA A N 1
ATOM 2192 C CA . ALA A 1 282 ? -12.624 4.575 36.658 1.00 92.25 282 ALA A CA 1
ATOM 2193 C C . ALA A 1 282 ? -13.519 4.571 35.409 1.00 92.25 282 ALA A C 1
ATOM 2195 O O . ALA A 1 282 ? -14.189 5.567 35.145 1.00 92.25 282 ALA A O 1
ATOM 2196 N N . VAL A 1 283 ? -13.612 3.433 34.715 1.00 92.44 283 VAL A N 1
ATOM 2197 C CA . VAL A 1 283 ? -14.493 3.250 33.551 1.00 92.44 283 VAL A CA 1
ATOM 2198 C C . VAL A 1 283 ? -15.964 3.403 33.934 1.00 92.44 283 VAL A C 1
ATOM 2200 O O . VAL A 1 283 ? -16.667 4.180 33.296 1.00 92.44 283 VAL A O 1
ATOM 2203 N N . ILE A 1 284 ? -16.426 2.753 35.010 1.00 92.75 284 ILE A N 1
ATOM 2204 C CA . ILE A 1 284 ? -17.811 2.902 35.501 1.00 92.75 284 ILE A CA 1
ATOM 2205 C C . ILE A 1 284 ? -18.129 4.378 35.773 1.00 92.75 284 ILE A C 1
ATOM 2207 O O . ILE A 1 284 ? -19.177 4.877 35.361 1.00 92.75 284 ILE A O 1
ATOM 2211 N N . ARG A 1 285 ? -17.211 5.100 36.430 1.00 91.75 285 ARG A N 1
ATOM 2212 C CA . ARG A 1 285 ? -17.386 6.525 36.747 1.00 91.75 285 ARG A CA 1
ATOM 2213 C C . ARG A 1 285 ? -17.461 7.388 35.493 1.00 91.75 285 ARG A C 1
ATOM 2215 O O . ARG A 1 285 ? -18.246 8.329 35.460 1.00 91.75 285 ARG A O 1
ATOM 2222 N N . GLU A 1 286 ? -16.634 7.088 34.501 1.00 91.88 286 GLU A N 1
ATOM 2223 C CA . GLU A 1 286 ? -16.566 7.840 33.253 1.00 91.88 286 GLU A CA 1
ATOM 2224 C C . GLU A 1 286 ? -17.804 7.596 32.375 1.00 91.88 286 GLU A C 1
ATOM 2226 O O . GLU A 1 286 ? -18.334 8.544 31.803 1.00 91.88 286 GLU A O 1
ATOM 2231 N N . ILE A 1 287 ? -18.325 6.364 32.341 1.00 91.94 287 ILE A N 1
ATOM 2232 C CA . ILE A 1 287 ? -19.591 6.035 31.664 1.00 91.94 287 ILE A CA 1
ATOM 2233 C C . ILE A 1 287 ? -20.784 6.680 32.383 1.00 91.94 287 ILE A C 1
ATOM 2235 O O . ILE A 1 287 ? -21.704 7.168 31.736 1.00 91.94 287 ILE A O 1
ATOM 2239 N N . SER A 1 288 ? -20.746 6.735 33.717 1.00 90.06 288 SER A N 1
ATOM 2240 C CA . SER A 1 288 ? -21.822 7.316 34.536 1.00 90.06 288 SER A CA 1
ATOM 2241 C C . SER A 1 288 ? -21.818 8.847 34.586 1.00 90.06 288 SER A C 1
ATOM 2243 O O . SER A 1 288 ? -22.613 9.445 35.317 1.00 90.06 288 SER A O 1
ATOM 2245 N N . ARG A 1 289 ? -20.912 9.513 33.859 1.00 89.31 289 ARG A N 1
ATOM 2246 C CA . ARG A 1 289 ? -20.914 10.975 33.777 1.00 89.31 289 ARG A CA 1
ATOM 2247 C C . ARG A 1 289 ? -22.161 11.460 33.033 1.00 89.31 289 ARG A C 1
ATOM 2249 O O . ARG A 1 289 ? -22.481 10.897 31.989 1.00 89.31 289 ARG A O 1
ATOM 2256 N N . PRO A 1 290 ? -22.830 12.522 33.522 1.00 88.56 290 PRO A N 1
ATOM 2257 C CA . PRO A 1 290 ? -23.895 13.169 32.770 1.00 88.56 290 PRO A CA 1
ATOM 2258 C C . PRO A 1 290 ? -23.399 13.590 31.387 1.00 88.56 290 PRO A C 1
ATOM 2260 O O . PRO A 1 290 ? -22.352 14.232 31.264 1.00 88.56 290 PRO A O 1
ATOM 2263 N N . VAL A 1 291 ? -24.150 13.207 30.361 1.00 86.50 291 VAL A N 1
ATOM 2264 C CA . VAL A 1 291 ? -23.931 13.626 28.981 1.00 86.50 291 VAL A CA 1
ATOM 2265 C C . VAL A 1 291 ? -24.993 14.658 28.645 1.00 86.50 291 VAL A C 1
ATOM 2267 O O . VAL A 1 291 ? -26.188 14.368 28.718 1.00 86.50 291 VAL A O 1
ATOM 2270 N N . GLU A 1 292 ? -24.553 15.861 28.281 1.00 84.00 292 GLU A N 1
ATOM 2271 C CA . GLU A 1 292 ? -25.457 16.908 27.821 1.00 84.00 292 GLU A CA 1
ATOM 2272 C C . GLU A 1 292 ? -25.917 16.585 26.392 1.00 84.00 292 GLU A C 1
ATOM 2274 O O . GLU A 1 292 ? -25.132 16.631 25.442 1.00 84.00 292 GLU A O 1
ATOM 2279 N N . VAL A 1 293 ? -27.200 16.263 26.237 1.00 78.25 293 VAL A N 1
ATOM 2280 C CA . VAL A 1 293 ? -27.841 16.001 24.946 1.00 78.25 293 VAL A CA 1
ATOM 2281 C C . VAL A 1 293 ? -29.009 16.967 24.783 1.00 78.25 293 VAL A C 1
ATOM 2283 O O . VAL A 1 293 ? -29.938 16.960 25.585 1.00 78.25 293 VAL A O 1
ATOM 2286 N N . GLU A 1 294 ? -28.956 17.834 23.767 1.00 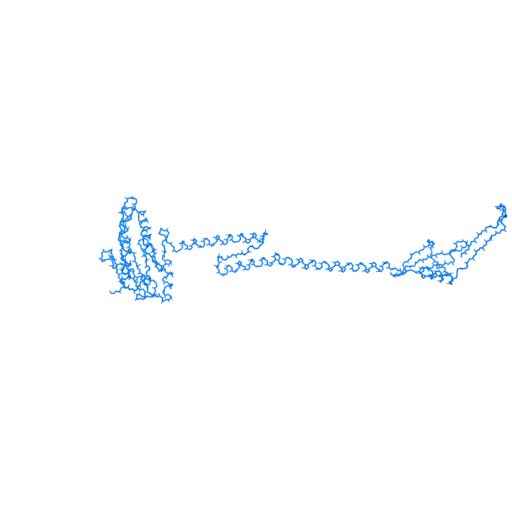75.56 294 GLU A N 1
ATOM 2287 C CA . GLU A 1 294 ? -29.992 18.853 23.506 1.00 75.56 294 GLU A CA 1
ATOM 2288 C C . GLU A 1 294 ? -30.335 19.719 24.744 1.00 75.56 294 GLU A C 1
ATOM 2290 O O . GLU A 1 294 ? -31.502 19.989 25.034 1.00 75.56 294 GLU A O 1
ATOM 2295 N N . SER A 1 295 ? -29.306 20.153 25.487 1.00 78.25 295 SER A N 1
ATOM 2296 C CA . SER A 1 295 ? -29.429 20.946 26.726 1.00 78.25 295 SER A CA 1
ATOM 2297 C C . SER A 1 295 ? -30.131 20.224 27.885 1.00 78.25 295 SER A C 1
ATOM 2299 O O . SER A 1 295 ? -30.790 20.853 28.719 1.00 78.25 295 SER A O 1
ATOM 2301 N N . ARG A 1 296 ? -30.001 18.894 27.942 1.00 80.50 296 ARG A N 1
ATOM 2302 C CA . ARG A 1 296 ? -30.470 18.045 29.044 1.00 80.50 296 ARG A CA 1
ATOM 2303 C C . ARG A 1 296 ? -29.357 17.117 29.495 1.00 80.50 296 ARG A C 1
ATOM 2305 O O . ARG A 1 296 ? -28.656 16.557 28.661 1.00 80.50 296 ARG A O 1
ATOM 2312 N N . ASP A 1 297 ? -29.267 16.892 30.797 1.00 87.06 297 ASP A N 1
ATOM 2313 C CA . ASP A 1 297 ? -28.342 15.915 31.360 1.00 87.06 297 ASP A CA 1
ATOM 2314 C C . ASP A 1 297 ? -28.970 14.521 31.335 1.00 87.06 297 ASP A C 1
ATOM 2316 O O . ASP A 1 297 ? -29.954 14.252 32.031 1.00 87.06 297 ASP A O 1
ATOM 2320 N N . VAL A 1 298 ? -28.389 13.629 30.533 1.00 88.81 298 VAL A N 1
ATOM 2321 C CA . VAL A 1 298 ? -28.749 12.209 30.488 1.00 88.81 298 VAL A CA 1
ATOM 2322 C C . VAL A 1 298 ? -27.659 11.409 31.187 1.00 88.81 298 VAL A C 1
ATOM 2324 O O . VAL A 1 298 ? -26.472 11.572 30.908 1.00 88.81 298 VAL A O 1
ATOM 2327 N N . THR A 1 299 ? -28.057 10.532 32.103 1.00 88.94 299 THR A N 1
ATOM 2328 C CA . THR A 1 299 ? -27.150 9.624 32.806 1.00 88.94 299 THR A CA 1
ATOM 2329 C C . THR A 1 299 ? -27.518 8.180 32.511 1.00 88.94 299 THR A C 1
ATOM 2331 O O . THR A 1 299 ? -28.692 7.816 32.448 1.00 88.94 299 THR A O 1
ATOM 2334 N N . VAL A 1 300 ? -26.492 7.350 32.349 1.00 92.50 300 VAL A N 1
ATOM 2335 C CA . VAL A 1 300 ? -26.612 5.892 32.293 1.00 92.50 300 VAL A CA 1
ATOM 2336 C C . VAL A 1 300 ? -25.741 5.267 33.357 1.00 92.50 300 VAL A C 1
ATOM 2338 O O . VAL A 1 300 ? -24.807 5.881 33.865 1.00 92.50 300 VAL A O 1
ATOM 2341 N N . THR A 1 301 ? -26.055 4.023 33.678 1.00 94.06 301 THR A N 1
ATOM 2342 C CA . THR A 1 301 ? -25.158 3.160 34.444 1.00 94.06 301 THR A CA 1
ATOM 2343 C C . THR A 1 301 ? -24.702 2.014 33.554 1.00 94.06 301 THR A C 1
ATOM 2345 O O . THR A 1 301 ? -25.170 1.885 32.423 1.00 94.06 301 THR A O 1
ATOM 2348 N N . VAL A 1 302 ? -23.751 1.214 34.018 1.00 96.00 302 VAL A N 1
ATOM 2349 C CA . VAL A 1 302 ? -23.195 0.121 33.222 1.00 96.00 302 VAL A CA 1
ATOM 2350 C C . VAL A 1 302 ? -23.089 -1.139 34.061 1.00 96.00 302 VAL A C 1
ATOM 2352 O O . VAL A 1 302 ? -22.620 -1.102 35.202 1.00 96.00 302 VAL A O 1
ATOM 2355 N N . SER A 1 303 ? -23.496 -2.255 33.473 1.00 96.56 303 SER A N 1
ATOM 2356 C CA . SER A 1 303 ? -23.257 -3.583 34.022 1.00 96.56 303 SER A CA 1
ATOM 2357 C C . SER A 1 303 ? -22.057 -4.198 33.315 1.00 96.56 303 SER A C 1
ATOM 2359 O O . SER A 1 303 ? -21.989 -4.188 32.086 1.00 96.56 303 SER A O 1
ATOM 2361 N N . ILE A 1 304 ? -21.092 -4.701 34.089 1.00 97.44 304 ILE A N 1
ATOM 2362 C CA . ILE A 1 304 ? -19.812 -5.191 33.565 1.00 97.44 304 ILE A CA 1
ATOM 2363 C C . ILE A 1 304 ? -19.588 -6.651 33.960 1.00 97.44 304 ILE A C 1
ATOM 2365 O O . ILE A 1 304 ? -19.737 -7.032 35.115 1.00 97.44 304 ILE A O 1
ATOM 2369 N N . GLY A 1 305 ? -19.167 -7.473 33.013 1.00 97.69 305 GLY A N 1
ATOM 2370 C CA . GLY A 1 305 ? -18.703 -8.832 33.255 1.00 97.69 305 GLY A CA 1
ATOM 2371 C C . GLY A 1 305 ? -17.242 -8.973 32.889 1.00 97.69 305 GLY A C 1
ATOM 2372 O O . GLY A 1 305 ? -16.825 -8.484 31.846 1.00 97.69 305 GLY A O 1
ATOM 2373 N N . ILE A 1 306 ? -16.448 -9.602 33.747 1.00 97.50 306 ILE A N 1
ATOM 2374 C CA . ILE A 1 306 ? -14.990 -9.628 33.613 1.00 97.50 306 ILE A CA 1
ATOM 2375 C C . ILE A 1 306 ? -14.515 -11.066 33.454 1.00 97.50 306 ILE A C 1
ATOM 2377 O O . ILE A 1 306 ? -14.714 -11.889 34.342 1.00 97.50 306 ILE A O 1
ATOM 2381 N N . SER A 1 307 ? -13.834 -11.359 32.353 1.00 96.69 307 SER A N 1
ATOM 2382 C CA . SER A 1 307 ? -13.112 -12.610 32.133 1.00 96.69 307 SER A CA 1
ATOM 2383 C C . SER A 1 307 ? -11.610 -12.344 32.067 1.00 96.69 307 SER A C 1
ATOM 2385 O O . SER A 1 307 ? -11.190 -11.318 31.539 1.00 96.69 307 SER A O 1
ATOM 2387 N N . LEU A 1 308 ? -10.787 -13.231 32.623 1.00 94.81 308 LEU A N 1
ATOM 2388 C CA . LEU A 1 308 ? -9.336 -13.054 32.681 1.00 94.81 308 LEU A CA 1
ATOM 2389 C C . LEU A 1 308 ? -8.645 -14.059 31.763 1.00 94.81 308 LEU A C 1
ATOM 2391 O O . LEU A 1 308 ? -8.806 -15.259 31.932 1.00 94.81 308 LEU A O 1
ATOM 2395 N N . TYR A 1 309 ? -7.854 -13.583 30.810 1.00 93.12 309 TYR A N 1
ATOM 2396 C CA . TYR A 1 309 ? -6.898 -14.416 30.089 1.00 93.12 309 TYR A CA 1
ATOM 2397 C C . TYR A 1 309 ? -5.580 -14.487 30.878 1.00 93.12 309 TYR A C 1
ATOM 2399 O O . TYR A 1 309 ? -5.097 -13.430 31.305 1.00 93.12 309 TYR A O 1
ATOM 2407 N N . PRO A 1 310 ? -4.965 -15.676 31.036 1.00 92.62 310 PRO A N 1
ATOM 2408 C CA . PRO A 1 310 ? -5.406 -16.989 30.537 1.00 92.62 310 PRO A CA 1
ATOM 2409 C C . PRO A 1 310 ? -6.313 -17.790 31.496 1.00 92.62 310 PRO A C 1
ATOM 2411 O O . PRO A 1 310 ? -6.769 -18.871 31.127 1.00 92.62 310 PRO A O 1
ATOM 2414 N N . ASP A 1 311 ? -6.582 -17.292 32.706 1.00 92.12 311 ASP A N 1
ATOM 2415 C CA . ASP A 1 311 ? -7.267 -18.029 33.789 1.00 92.12 311 ASP A CA 1
ATOM 2416 C C . ASP A 1 311 ? -8.633 -18.614 33.387 1.00 92.12 311 ASP A C 1
ATOM 2418 O O . ASP A 1 311 ? -8.993 -19.731 33.763 1.00 92.12 311 ASP A O 1
ATOM 2422 N N . ASN A 1 312 ? -9.380 -17.872 32.575 1.00 91.94 312 ASN A N 1
ATOM 2423 C CA . ASN A 1 312 ? -10.723 -18.201 32.127 1.00 91.94 312 ASN A CA 1
ATOM 2424 C C . ASN A 1 312 ? -10.747 -18.780 30.709 1.00 91.94 312 ASN A C 1
ATOM 2426 O O . ASN A 1 312 ? -11.826 -18.902 30.137 1.00 91.94 312 ASN A O 1
ATOM 2430 N N . GLY A 1 313 ? -9.613 -19.164 30.127 1.00 91.88 313 GLY A N 1
ATOM 2431 C CA . GLY A 1 313 ? -9.549 -19.806 28.811 1.00 91.88 313 GLY A CA 1
ATOM 2432 C C . GLY A 1 313 ? -8.531 -19.165 27.877 1.00 91.88 313 GLY A C 1
ATOM 2433 O O . GLY A 1 313 ? -7.911 -18.151 28.190 1.00 91.88 313 GLY A O 1
ATOM 2434 N N . THR A 1 314 ? -8.351 -19.778 26.710 1.00 91.75 314 THR A N 1
ATOM 2435 C CA . THR A 1 314 ? -7.373 -19.340 25.697 1.00 91.75 314 THR A CA 1
ATOM 2436 C C . THR A 1 314 ? -7.989 -19.098 24.325 1.00 91.75 314 THR A C 1
ATOM 2438 O O . THR A 1 314 ? -7.282 -18.669 23.418 1.00 91.75 314 THR A O 1
ATOM 2441 N N . ASP A 1 315 ? -9.274 -19.398 24.164 1.00 93.88 315 ASP A N 1
ATOM 2442 C CA . ASP A 1 315 ? -10.040 -19.149 22.949 1.00 93.88 315 ASP A CA 1
ATOM 2443 C C . ASP A 1 315 ? -10.740 -17.775 23.051 1.00 93.88 315 ASP A C 1
ATOM 2445 O O . ASP A 1 315 ? -11.406 -17.517 24.061 1.00 93.88 315 ASP A O 1
ATOM 2449 N N . PRO A 1 316 ? -10.567 -16.862 22.074 1.00 94.25 316 PRO A N 1
ATOM 2450 C CA . PRO A 1 316 ? -11.172 -15.528 22.105 1.00 94.25 316 PRO A CA 1
ATOM 2451 C C . PRO A 1 316 ? -12.689 -15.531 22.302 1.00 94.25 316 PRO A C 1
ATOM 2453 O O . PRO A 1 316 ? -13.207 -14.768 23.124 1.00 94.25 316 PRO A O 1
ATOM 2456 N N . GLU A 1 317 ? -13.404 -16.384 21.569 1.00 95.25 317 GLU A N 1
ATOM 2457 C CA . GLU A 1 317 ? -14.854 -16.515 21.663 1.00 95.25 317 GLU A CA 1
ATOM 2458 C C . GLU A 1 317 ? -15.280 -17.022 23.042 1.00 95.25 317 GLU A C 1
ATOM 2460 O O . GLU A 1 317 ? -16.199 -16.455 23.640 1.00 95.25 317 GLU A O 1
ATOM 2465 N N . GLU A 1 318 ? -14.589 -18.028 23.582 1.00 95.50 318 GLU A N 1
ATOM 2466 C CA . GLU A 1 318 ? -14.836 -18.527 24.936 1.00 95.50 318 GLU A CA 1
ATOM 2467 C C . GLU A 1 318 ? -14.636 -17.432 25.997 1.00 95.50 318 GLU A C 1
ATOM 2469 O O . GLU A 1 318 ? -15.476 -17.260 26.882 1.00 95.50 318 GLU A O 1
ATOM 2474 N N . LEU A 1 319 ? -13.556 -16.650 25.910 1.00 95.25 319 LEU A N 1
ATOM 2475 C CA . LEU A 1 319 ? -13.270 -15.571 26.864 1.00 95.25 319 LEU A CA 1
ATOM 2476 C C . LEU A 1 319 ? -14.363 -14.498 26.873 1.00 95.25 319 LEU A C 1
ATOM 2478 O O . LEU A 1 319 ? -14.746 -14.023 27.947 1.00 95.25 319 LEU A O 1
ATOM 2482 N N . ILE A 1 320 ? -14.868 -14.136 25.693 1.00 96.62 320 ILE A N 1
ATOM 2483 C CA . ILE A 1 320 ? -15.953 -13.162 25.538 1.00 96.62 320 ILE A CA 1
ATOM 2484 C C . ILE A 1 320 ? -17.267 -13.725 26.067 1.00 96.62 320 ILE A C 1
ATOM 2486 O O . ILE A 1 320 ? -17.953 -13.030 26.813 1.00 96.62 320 ILE A O 1
ATOM 2490 N N . GLN A 1 321 ? -17.590 -14.979 25.741 1.00 96.75 321 GLN A N 1
ATOM 2491 C CA . GLN A 1 321 ? -18.796 -15.649 26.233 1.00 96.75 321 GLN A CA 1
ATOM 2492 C C . GLN A 1 321 ? -18.829 -15.679 27.766 1.00 96.75 321 GLN A C 1
ATOM 2494 O O . GLN A 1 321 ? -19.844 -15.395 28.396 1.00 96.75 321 GLN A O 1
ATOM 2499 N N . LYS A 1 322 ? -17.682 -15.957 28.383 1.00 97.25 322 LYS A N 1
ATOM 2500 C CA . LYS A 1 322 ? -17.518 -15.948 29.838 1.00 97.25 322 LYS A CA 1
ATOM 2501 C C . LYS A 1 322 ? -17.707 -14.552 30.435 1.00 97.25 322 LYS A C 1
ATOM 2503 O O . LYS A 1 322 ? -18.372 -14.398 31.460 1.00 97.25 322 LYS A O 1
ATOM 2508 N N . ALA A 1 323 ? -17.162 -13.521 29.792 1.00 97.19 323 ALA A N 1
ATOM 2509 C CA . ALA A 1 323 ? -17.383 -12.142 30.218 1.00 97.19 323 ALA A CA 1
ATOM 2510 C C . ALA A 1 323 ? -18.872 -11.752 30.116 1.00 97.19 323 ALA A C 1
ATOM 2512 O O . ALA A 1 323 ? -19.405 -11.174 31.060 1.00 97.19 323 ALA A O 1
ATOM 2513 N N . ASP A 1 324 ? -19.564 -12.138 29.043 1.00 96.94 324 ASP A N 1
ATOM 2514 C CA . ASP A 1 324 ? -21.008 -11.918 28.871 1.00 96.94 324 ASP A CA 1
ATOM 2515 C C . ASP A 1 324 ? -21.835 -12.594 29.983 1.00 96.94 324 ASP A C 1
ATOM 2517 O O . ASP A 1 324 ? -22.649 -11.957 30.656 1.00 96.94 324 ASP A O 1
ATOM 2521 N N . GLU A 1 325 ? -21.543 -13.859 30.300 1.00 96.62 325 GLU A N 1
ATOM 2522 C CA . GLU A 1 325 ? -22.224 -14.573 31.388 1.00 96.62 325 GLU A CA 1
ATOM 2523 C C . GLU A 1 325 ? -22.059 -13.889 32.754 1.00 96.62 325 GLU A C 1
ATOM 2525 O O . GLU A 1 325 ? -22.991 -13.880 33.566 1.00 96.62 325 GLU A O 1
ATOM 2530 N N . ALA A 1 326 ? -20.889 -13.302 33.026 1.00 96.69 326 ALA A N 1
ATOM 2531 C CA . ALA A 1 326 ? -20.661 -12.514 34.236 1.00 96.69 326 ALA A CA 1
ATOM 2532 C C . ALA A 1 326 ? -21.428 -11.183 34.218 1.00 96.69 326 ALA A C 1
ATOM 2534 O O . ALA A 1 326 ? -22.050 -10.817 35.216 1.00 96.69 326 ALA A O 1
ATOM 2535 N N . MET A 1 327 ? -21.473 -10.497 33.075 1.00 96.50 327 MET A N 1
ATOM 2536 C CA . MET A 1 327 ? -22.226 -9.250 32.909 1.00 96.50 327 MET A CA 1
ATOM 2537 C C . MET A 1 327 ? -23.720 -9.490 33.146 1.00 96.50 327 MET A C 1
ATOM 2539 O O . MET A 1 327 ? -24.375 -8.736 33.873 1.00 96.50 327 MET A O 1
ATOM 2543 N N . TYR A 1 328 ? -24.250 -10.600 32.629 1.00 94.69 328 TYR A N 1
ATOM 2544 C CA . TYR A 1 328 ? -25.640 -10.981 32.843 1.00 94.69 328 TYR A CA 1
ATOM 2545 C C . TYR A 1 328 ? -25.961 -11.237 34.326 1.00 94.69 328 TYR A C 1
ATOM 2547 O O . TYR A 1 328 ? -27.039 -10.866 34.809 1.00 94.69 328 TYR A O 1
ATOM 2555 N N . ARG A 1 329 ? -25.028 -11.82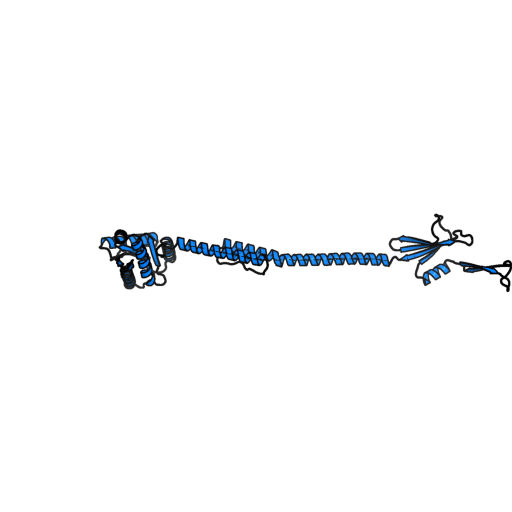5 35.090 1.00 95.00 329 ARG A N 1
ATOM 2556 C CA . ARG A 1 329 ? -25.175 -11.954 36.552 1.00 95.00 329 ARG A CA 1
ATOM 2557 C C . ARG A 1 329 ? -25.179 -10.593 37.243 1.00 95.00 329 ARG A C 1
ATOM 2559 O O . ARG A 1 329 ? -26.058 -10.366 38.076 1.00 95.00 329 ARG A O 1
ATOM 2566 N N . ALA A 1 330 ? -24.288 -9.679 36.855 1.00 93.44 330 ALA A N 1
ATOM 2567 C CA . ALA A 1 330 ? -24.263 -8.312 37.380 1.00 93.44 330 ALA A CA 1
ATOM 2568 C C . ALA A 1 330 ? -25.594 -7.573 37.128 1.00 93.44 330 ALA A C 1
ATOM 2570 O O . ALA A 1 330 ? -26.168 -6.988 38.052 1.00 93.44 330 ALA A O 1
ATOM 2571 N N . LYS A 1 331 ? -26.168 -7.704 35.923 1.00 91.94 331 LYS A N 1
ATOM 2572 C CA . LYS A 1 331 ? -27.501 -7.163 35.603 1.00 91.94 331 LYS A CA 1
ATOM 2573 C C . LYS A 1 331 ? -28.590 -7.706 36.524 1.00 91.94 331 LYS A C 1
ATOM 2575 O O . LYS A 1 331 ? -29.410 -6.944 37.037 1.00 91.94 331 LYS A O 1
ATOM 2580 N N . ARG A 1 332 ? -28.611 -9.023 36.761 1.00 92.25 332 ARG A N 1
ATOM 2581 C CA . ARG A 1 332 ? -29.609 -9.668 37.636 1.00 92.25 332 ARG A CA 1
ATOM 2582 C C . ARG A 1 332 ? -29.436 -9.320 39.114 1.00 92.25 332 ARG A C 1
ATOM 2584 O O . ARG A 1 332 ? -30.417 -9.379 39.851 1.00 92.25 332 ARG A O 1
ATOM 2591 N N . ALA A 1 333 ? -28.225 -8.964 39.534 1.00 89.62 333 ALA A N 1
ATOM 2592 C CA . ALA A 1 333 ? -27.906 -8.593 40.910 1.00 89.62 333 ALA A CA 1
ATOM 2593 C C . ALA A 1 333 ? -28.318 -7.156 41.281 1.00 89.62 333 ALA A C 1
ATOM 2595 O O . ALA A 1 333 ? -28.239 -6.795 42.453 1.00 89.62 333 ALA A O 1
ATOM 2596 N N . GLY A 1 334 ? -28.785 -6.354 40.318 1.00 88.00 334 GLY A N 1
ATOM 2597 C CA . GLY A 1 334 ? -29.282 -5.001 40.584 1.00 88.00 334 GLY A CA 1
ATOM 2598 C C . GLY A 1 334 ? -28.811 -3.919 39.617 1.00 88.00 334 GLY A C 1
ATOM 2599 O O . GLY A 1 334 ? -29.165 -2.767 39.856 1.00 88.00 334 GLY A O 1
ATOM 2600 N N . LYS A 1 335 ? -28.089 -4.275 38.537 1.00 90.19 335 LYS A N 1
ATOM 2601 C CA . LYS A 1 335 ? -27.484 -3.340 37.564 1.00 90.19 335 LYS A CA 1
ATOM 2602 C C . LYS A 1 335 ? -26.425 -2.422 38.195 1.00 90.19 335 LYS A C 1
ATOM 2604 O O . LYS A 1 335 ? -26.248 -2.436 39.411 1.00 90.19 335 LYS A O 1
ATOM 2609 N N . ASN A 1 336 ? -25.705 -1.637 37.387 1.00 91.12 336 ASN A N 1
ATOM 2610 C CA . ASN A 1 336 ? -24.652 -0.721 37.857 1.00 91.12 336 ASN A CA 1
ATOM 2611 C C . ASN A 1 336 ? -23.569 -1.399 38.728 1.00 91.12 336 ASN A C 1
ATOM 2613 O O . ASN A 1 336 ? -23.122 -0.869 39.749 1.00 91.12 336 ASN A O 1
ATOM 2617 N N . LEU A 1 337 ? -23.197 -2.623 38.361 1.00 93.12 337 LEU A N 1
ATOM 2618 C CA . LEU A 1 337 ? -22.275 -3.478 39.103 1.00 93.12 337 LEU A CA 1
ATOM 2619 C C . LEU A 1 337 ? -21.331 -4.170 38.121 1.00 93.12 337 LEU A C 1
ATOM 2621 O O . LEU A 1 337 ? -21.611 -4.260 36.926 1.00 93.12 337 LEU A O 1
ATOM 2625 N N . TYR A 1 338 ? -20.227 -4.697 38.639 1.00 94.62 338 TYR A N 1
ATOM 2626 C CA . TYR A 1 338 ? -19.379 -5.621 37.899 1.00 94.62 338 TYR A CA 1
ATOM 2627 C C . TYR A 1 338 ? -19.398 -7.004 38.551 1.00 94.62 338 TYR A C 1
ATOM 2629 O O . TYR A 1 338 ? -19.561 -7.112 39.767 1.00 94.62 338 TYR A O 1
ATOM 2637 N N . ASP A 1 339 ? -19.184 -8.049 37.758 1.00 95.62 339 ASP A N 1
ATOM 2638 C CA . ASP A 1 339 ? -18.969 -9.410 38.248 1.00 95.62 339 ASP A CA 1
ATOM 2639 C C . ASP A 1 339 ? -17.819 -10.086 37.490 1.00 95.62 339 ASP A C 1
ATOM 2641 O O . ASP A 1 339 ? -17.574 -9.800 36.316 1.00 95.62 339 ASP A O 1
ATOM 2645 N N . PHE A 1 340 ? -17.097 -10.984 38.156 1.00 95.12 340 PHE A N 1
ATOM 2646 C CA . PHE A 1 340 ? -16.047 -11.786 37.527 1.00 95.12 340 PHE A CA 1
ATOM 2647 C C . PHE A 1 340 ? -16.624 -13.124 37.070 1.00 95.12 340 PHE A C 1
ATOM 2649 O O . PHE A 1 340 ? -17.394 -13.765 37.784 1.00 95.12 340 PHE A O 1
ATOM 2656 N N . TYR A 1 341 ? -16.230 -13.587 35.888 1.00 88.75 341 TYR A N 1
ATOM 2657 C CA . TYR A 1 341 ? -16.475 -14.955 35.474 1.00 88.75 341 TYR A CA 1
ATOM 2658 C C . TYR A 1 341 ? -15.606 -15.894 36.301 1.00 88.75 341 TYR A C 1
ATOM 2660 O O . TYR A 1 341 ? -14.383 -15.828 36.209 1.00 88.75 341 TYR A O 1
ATOM 2668 N N . ALA A 1 342 ? -16.278 -16.738 37.084 1.00 72.19 342 ALA A N 1
ATOM 2669 C CA . ALA A 1 342 ? -15.708 -17.727 37.987 1.00 72.19 342 ALA A CA 1
ATOM 2670 C C . ALA A 1 342 ? -14.679 -17.155 38.979 1.00 72.19 342 ALA A C 1
ATOM 2672 O O . ALA A 1 342 ? -13.474 -17.178 38.746 1.00 72.19 342 ALA A O 1
ATOM 2673 N N . PHE A 1 343 ? -15.187 -16.729 40.137 1.00 48.28 343 PHE A N 1
ATOM 2674 C CA . PHE A 1 343 ? -14.630 -17.146 41.424 1.00 48.28 343 PHE A CA 1
ATOM 2675 C C . PHE A 1 343 ? -15.760 -17.623 42.331 1.00 48.28 343 PHE A C 1
ATOM 2677 O O . PHE A 1 343 ? -16.709 -16.833 42.535 1.00 48.28 343 PHE A O 1
#